Protein AF-A0A370IB09-F1 (afdb_monomer_lite)

Secondary structure (DSSP, 8-state):
-HHHHHHHHHHHHTTS-PPPPP----TTTT-EEEHHHHHHHTTTS----GGGS--PEEEE--TTGGGT---SSPEEEEEPP-EEE-B-TTS-BSSS---HHHHS-SSEEES--BPPP-TTS---B-TT--EEEPPPTTSPPHHHH-SSHHHHHHHHHHHHHHHHHTTSS-HHHHHHHHHHHHHHHTT-

Radius of gyration: 20.9 Å; chains: 1; bounding box: 42×51×50 Å

Structure (mmCIF, N/CA/C/O backbone):
data_AF-A0A370IB09-F1
#
_entry.id   AF-A0A370IB09-F1
#
loop_
_atom_site.group_PDB
_atom_site.id
_atom_site.type_symbol
_atom_site.label_atom_id
_atom_site.label_alt_id
_atom_site.label_comp_id
_atom_site.label_asym_id
_atom_site.label_entity_id
_atom_site.label_seq_id
_atom_site.pdbx_PDB_ins_code
_atom_site.Cartn_x
_atom_site.Cartn_y
_atom_site.Cartn_z
_atom_site.occupancy
_atom_site.B_iso_or_equiv
_atom_site.auth_seq_id
_atom_site.auth_comp_id
_atom_site.auth_asym_id
_atom_site.auth_atom_id
_atom_site.pdbx_PDB_model_num
ATOM 1 N N . MET A 1 1 ? 1.133 -8.103 12.006 1.00 84.00 1 MET A N 1
ATOM 2 C CA . MET A 1 1 ? 1.030 -8.670 10.631 1.00 84.00 1 MET A CA 1
ATOM 3 C C . MET A 1 1 ? 1.970 -9.852 10.376 1.00 84.00 1 MET A C 1
ATOM 5 O O . MET A 1 1 ? 1.464 -10.927 10.095 1.00 84.00 1 MET A O 1
ATOM 9 N N . LEU A 1 2 ? 3.307 -9.725 10.480 1.00 91.19 2 LEU A N 1
ATOM 10 C CA . LEU A 1 2 ? 4.226 -10.843 10.158 1.00 91.19 2 LEU A CA 1
ATOM 11 C C . LEU A 1 2 ? 3.929 -12.127 10.959 1.00 91.19 2 LEU A C 1
ATOM 13 O O . LEU A 1 2 ? 3.980 -13.220 10.406 1.00 91.19 2 LEU A O 1
ATOM 17 N N . ARG A 1 3 ? 3.546 -11.982 12.235 1.00 95.69 3 ARG A N 1
ATOM 18 C CA . ARG A 1 3 ? 3.100 -13.095 13.090 1.00 95.69 3 ARG A CA 1
ATOM 19 C C . ARG A 1 3 ? 1.897 -13.843 12.498 1.00 95.69 3 ARG A C 1
ATOM 21 O O . ARG A 1 3 ? 1.933 -15.065 12.423 1.00 95.69 3 ARG A O 1
ATOM 28 N N . ALA A 1 4 ? 0.874 -13.116 12.041 1.00 95.94 4 ALA A N 1
ATOM 29 C CA . ALA A 1 4 ? -0.314 -13.697 11.411 1.00 95.94 4 ALA A CA 1
ATOM 30 C C . ALA A 1 4 ? 0.041 -14.452 10.123 1.00 95.94 4 ALA A C 1
ATOM 32 O O . ALA A 1 4 ? -0.371 -15.593 9.946 1.00 95.94 4 ALA A O 1
ATOM 33 N N . LEU A 1 5 ? 0.880 -13.861 9.264 1.00 95.19 5 LEU A N 1
ATOM 34 C CA . LEU A 1 5 ? 1.311 -14.504 8.018 1.00 95.19 5 LEU A CA 1
ATOM 35 C C . LEU A 1 5 ? 2.165 -15.755 8.262 1.00 95.19 5 LEU A C 1
ATOM 37 O O . LEU A 1 5 ? 2.064 -16.715 7.504 1.00 95.19 5 LEU A O 1
ATOM 41 N N . LEU A 1 6 ? 2.978 -15.775 9.322 1.00 96.88 6 LEU A N 1
ATOM 42 C CA . LEU A 1 6 ? 3.735 -16.965 9.711 1.00 96.88 6 LEU A CA 1
ATOM 43 C C . LEU A 1 6 ? 2.813 -18.095 10.190 1.00 96.88 6 LEU A C 1
ATOM 45 O O . LEU A 1 6 ? 3.041 -19.252 9.843 1.00 96.88 6 LEU A O 1
ATOM 49 N N . ILE A 1 7 ? 1.769 -17.765 10.954 1.00 96.75 7 ILE A N 1
ATOM 50 C CA . ILE A 1 7 ? 0.744 -18.732 11.372 1.00 96.75 7 ILE A CA 1
ATOM 51 C C . ILE A 1 7 ? -0.012 -19.256 10.149 1.00 96.75 7 ILE A C 1
ATOM 53 O O . ILE A 1 7 ? -0.083 -20.465 9.966 1.00 96.75 7 ILE A O 1
ATOM 57 N N . ALA A 1 8 ? -0.459 -18.375 9.251 1.00 96.19 8 ALA A N 1
ATOM 58 C CA . ALA A 1 8 ? -1.125 -18.775 8.013 1.00 96.19 8 ALA A CA 1
ATOM 59 C C . ALA A 1 8 ? -0.243 -19.676 7.128 1.00 96.19 8 ALA A C 1
ATOM 61 O O . ALA A 1 8 ? -0.726 -20.653 6.559 1.00 96.19 8 ALA A O 1
ATOM 62 N N . LEU A 1 9 ? 1.060 -19.380 7.031 1.00 97.19 9 LEU A N 1
ATOM 63 C CA . LEU A 1 9 ? 2.023 -20.224 6.322 1.00 97.19 9 LEU A CA 1
ATOM 64 C C . LEU A 1 9 ? 2.137 -21.605 6.972 1.00 97.19 9 LEU A C 1
ATOM 66 O O . LEU A 1 9 ? 2.079 -22.614 6.273 1.00 97.19 9 LEU A O 1
ATOM 70 N N . ARG A 1 10 ? 2.309 -21.653 8.298 1.00 97.62 10 ARG A N 1
ATOM 71 C CA . ARG A 1 10 ? 2.372 -22.910 9.051 1.00 97.62 10 ARG A CA 1
ATOM 72 C C . ARG A 1 10 ? 1.117 -23.734 8.798 1.00 97.62 10 ARG A C 1
ATOM 74 O O . ARG A 1 10 ? 1.245 -24.887 8.404 1.00 97.62 10 ARG A O 1
ATOM 81 N N . ASP A 1 11 ? -0.053 -23.149 9.023 1.00 97.62 11 ASP A N 1
ATOM 82 C CA . ASP A 1 11 ? -1.345 -23.829 8.950 1.00 97.62 11 ASP A CA 1
ATOM 83 C C . ASP A 1 11 ? -1.609 -24.372 7.541 1.00 97.62 11 ASP A C 1
ATOM 85 O O . ASP A 1 11 ? -2.104 -25.489 7.400 1.00 97.62 11 ASP A O 1
ATOM 89 N N . TRP A 1 12 ? -1.157 -23.662 6.503 1.00 97.75 12 TRP A N 1
ATOM 90 C CA . TRP A 1 12 ? -1.147 -24.188 5.141 1.00 97.75 12 TRP A CA 1
ATOM 91 C C . TRP A 1 12 ? -0.215 -25.393 4.970 1.00 97.75 12 TRP A C 1
ATOM 93 O O . TRP A 1 12 ? -0.634 -26.422 4.443 1.00 97.75 12 TRP A O 1
ATOM 103 N N . VAL A 1 13 ? 1.034 -25.299 5.440 1.00 98.12 13 VAL A N 1
ATOM 104 C CA . VAL A 1 13 ? 2.035 -26.376 5.312 1.00 98.12 13 VAL A CA 1
ATOM 105 C C . VAL A 1 13 ? 1.599 -27.655 6.033 1.00 98.12 13 VAL A C 1
ATOM 107 O O . VAL A 1 13 ? 1.861 -28.749 5.537 1.00 98.12 13 VAL A O 1
ATOM 110 N N . ILE A 1 14 ? 0.924 -27.536 7.180 1.00 98.06 14 ILE A N 1
ATOM 111 C CA . ILE A 1 14 ? 0.427 -28.690 7.948 1.00 98.06 14 ILE A CA 1
ATOM 112 C C . ILE A 1 14 ? -0.988 -29.138 7.543 1.00 98.06 14 ILE A C 1
ATOM 114 O O . ILE A 1 14 ? -1.530 -30.051 8.160 1.00 98.06 14 ILE A O 1
ATOM 118 N N . GLY A 1 15 ? -1.583 -28.522 6.516 1.00 97.00 15 GLY A N 1
ATOM 119 C CA . GLY A 1 15 ? -2.861 -28.943 5.938 1.00 97.00 15 GLY A CA 1
ATOM 120 C C . GLY A 1 15 ? -4.108 -28.562 6.741 1.00 97.00 15 GLY A C 1
ATOM 121 O O . GLY A 1 15 ? -5.136 -29.215 6.585 1.00 97.00 15 GLY A O 1
ATOM 122 N N . VAL A 1 16 ? -4.038 -27.532 7.591 1.00 97.56 16 VAL A N 1
ATOM 123 C CA . VAL A 1 16 ? -5.195 -27.026 8.348 1.00 97.56 16 VAL A CA 1
ATOM 124 C C . VAL A 1 16 ? -6.121 -26.208 7.445 1.00 97.56 16 VAL A C 1
ATOM 126 O O . VAL A 1 16 ? -7.297 -26.537 7.323 1.00 97.56 16 VAL A O 1
ATOM 129 N N . GLU A 1 17 ? -5.607 -25.170 6.780 1.00 96.38 17 GLU A N 1
ATOM 130 C CA . GLU A 1 17 ? -6.384 -24.343 5.846 1.00 96.38 17 GLU A CA 1
ATOM 131 C C . GLU A 1 17 ? -5.479 -23.616 4.832 1.00 96.38 17 GLU A C 1
ATOM 133 O O . GLU A 1 17 ? -4.295 -23.403 5.106 1.00 96.38 17 GLU A O 1
ATOM 138 N N . PRO A 1 18 ? -5.986 -23.222 3.646 1.00 96.50 18 PRO A N 1
ATOM 139 C CA . PRO A 1 18 ? -5.200 -22.452 2.682 1.00 96.50 18 PRO A CA 1
ATOM 140 C C . PRO A 1 18 ? -4.815 -21.060 3.221 1.00 96.50 18 PRO A C 1
ATOM 142 O O . PRO A 1 18 ? -5.529 -20.489 4.057 1.00 96.50 18 PRO A O 1
ATOM 145 N N . PRO A 1 19 ? -3.717 -20.459 2.724 1.00 95.25 19 PRO A N 1
ATOM 146 C CA . PRO A 1 19 ? -3.318 -19.118 3.131 1.00 95.25 19 PRO A CA 1
ATOM 147 C C . PRO A 1 19 ? -4.346 -18.077 2.652 1.00 95.25 19 PRO A C 1
ATOM 149 O O . PRO A 1 19 ? -5.085 -18.335 1.694 1.00 95.25 19 PRO A O 1
ATOM 152 N N . PRO A 1 20 ? -4.399 -16.889 3.280 1.00 95.44 20 PRO A N 1
ATOM 153 C CA . PRO A 1 20 ? -5.201 -15.780 2.780 1.00 95.44 20 PRO A CA 1
ATOM 154 C C . PRO A 1 20 ? -4.881 -15.468 1.307 1.00 95.44 20 PRO A C 1
ATOM 156 O O . PRO A 1 20 ? -3.714 -15.554 0.907 1.00 95.44 20 PRO A O 1
ATOM 159 N N . PRO A 1 21 ? -5.880 -15.083 0.490 1.00 94.38 21 PRO A N 1
ATOM 160 C CA . PRO A 1 21 ? -5.651 -14.701 -0.899 1.00 94.38 21 PRO A CA 1
ATOM 161 C C . PRO A 1 21 ? -4.620 -13.575 -1.032 1.00 94.38 21 PRO A C 1
ATOM 163 O O . PRO A 1 21 ? -4.605 -12.621 -0.250 1.00 94.38 21 PRO A O 1
ATOM 166 N N . SER A 1 22 ? -3.771 -13.667 -2.058 1.00 93.56 22 SER A N 1
ATOM 167 C CA . SER A 1 22 ? -2.794 -12.620 -2.358 1.00 93.56 22 SER A CA 1
ATOM 168 C C . SER A 1 22 ? -3.491 -11.324 -2.772 1.00 93.56 22 SER A C 1
ATOM 170 O O . SER A 1 22 ? -4.423 -11.350 -3.571 1.00 93.56 22 SER A O 1
ATOM 172 N N . ARG A 1 23 ? -2.998 -10.192 -2.261 1.00 95.12 23 ARG A N 1
ATOM 173 C CA . ARG A 1 23 ? -3.480 -8.838 -2.588 1.00 95.12 23 ARG A CA 1
ATOM 174 C C . ARG A 1 23 ? -2.473 -8.047 -3.417 1.00 95.12 23 ARG A C 1
ATOM 176 O O . ARG A 1 23 ? -2.480 -6.826 -3.374 1.00 95.12 23 ARG A O 1
ATOM 183 N N . VAL A 1 24 ? -1.546 -8.717 -4.102 1.00 95.69 24 VAL A N 1
ATOM 184 C CA . VAL A 1 24 ? -0.593 -8.023 -4.982 1.00 95.69 24 VAL A CA 1
ATOM 185 C C . VAL A 1 24 ? -1.341 -7.300 -6.106 1.00 95.69 24 VAL A C 1
ATOM 187 O O . VAL A 1 24 ? -2.353 -7.830 -6.559 1.00 95.69 24 VAL A O 1
ATOM 190 N N . PRO A 1 25 ? -0.857 -6.138 -6.576 1.00 96.69 25 PRO A N 1
ATOM 191 C CA . PRO A 1 25 ? -1.451 -5.461 -7.723 1.00 96.69 25 PRO A CA 1
ATOM 192 C C . PRO A 1 25 ? -1.493 -6.371 -8.956 1.00 96.69 25 PRO A C 1
ATOM 194 O O . PRO A 1 25 ? -0.503 -7.052 -9.253 1.00 96.69 25 PRO A O 1
ATOM 197 N N . ARG A 1 26 ? -2.600 -6.354 -9.702 1.00 96.69 26 ARG A N 1
ATOM 198 C CA . ARG A 1 26 ? -2.773 -7.141 -10.928 1.00 96.69 26 ARG A CA 1
ATOM 199 C C . ARG A 1 26 ? -3.314 -6.320 -12.092 1.00 96.69 26 ARG A C 1
ATOM 201 O O . ARG A 1 26 ? -3.975 -5.303 -11.935 1.00 96.69 26 ARG A O 1
ATOM 208 N N . VAL A 1 27 ? -2.976 -6.758 -13.302 1.00 96.31 27 VAL A N 1
ATOM 209 C CA . VAL A 1 27 ? -3.426 -6.097 -14.537 1.00 96.31 27 VAL A CA 1
ATOM 210 C C . VAL A 1 27 ? -4.882 -6.445 -14.848 1.00 96.31 27 VAL A C 1
ATOM 212 O O . VAL A 1 27 ? -5.602 -5.609 -15.383 1.00 96.31 27 VAL A O 1
ATOM 215 N N . ASP A 1 28 ? -5.313 -7.665 -14.521 1.00 96.25 28 ASP A N 1
ATOM 216 C CA . ASP A 1 28 ? -6.654 -8.182 -14.821 1.00 96.25 28 ASP A CA 1
ATOM 217 C C . ASP A 1 28 ? -7.764 -7.487 -14.017 1.00 96.25 28 ASP A C 1
ATOM 219 O O . ASP A 1 28 ? -8.851 -7.277 -14.549 1.00 96.25 28 ASP A O 1
ATOM 223 N N . ASP A 1 29 ? -7.479 -7.079 -12.780 1.00 95.25 29 ASP A N 1
ATOM 224 C CA . ASP A 1 29 ? -8.384 -6.304 -11.921 1.00 95.25 29 ASP A CA 1
ATOM 225 C C . ASP A 1 29 ? -8.121 -4.784 -11.947 1.00 95.25 29 ASP A C 1
ATOM 227 O O . ASP A 1 29 ? -8.784 -4.021 -11.244 1.00 95.25 29 ASP A O 1
ATOM 231 N N . GLY A 1 30 ? -7.172 -4.328 -12.773 1.00 95.31 30 GLY A N 1
ATOM 232 C CA . GLY A 1 30 ? -6.841 -2.913 -12.952 1.00 95.31 30 GLY A CA 1
ATOM 233 C C . GLY A 1 30 ? -6.085 -2.266 -11.786 1.00 95.31 30 GLY A C 1
ATOM 234 O O . GLY A 1 30 ? -5.867 -1.054 -11.809 1.00 95.31 30 GLY A O 1
ATOM 235 N N . THR A 1 31 ? -5.657 -3.034 -10.782 1.00 96.88 31 THR A N 1
ATOM 236 C CA . THR A 1 31 ? -4.917 -2.493 -9.632 1.00 96.88 31 THR A CA 1
ATOM 237 C C . THR A 1 31 ? -3.421 -2.313 -9.893 1.00 96.88 31 THR A C 1
ATOM 239 O O . THR A 1 31 ? -2.772 -1.554 -9.177 1.00 96.88 31 THR A O 1
ATOM 242 N N . ALA A 1 32 ? -2.857 -2.960 -10.917 1.00 97.31 32 ALA A N 1
ATOM 243 C CA . ALA A 1 32 ? -1.492 -2.736 -11.389 1.00 97.31 32 ALA A CA 1
ATOM 244 C C . ALA A 1 32 ? -1.473 -1.736 -12.549 1.00 97.31 32 ALA A C 1
ATOM 246 O O . ALA A 1 32 ? -1.899 -2.042 -13.665 1.00 97.31 32 ALA A O 1
ATOM 247 N N . VAL A 1 33 ? -0.909 -0.556 -12.305 1.00 96.12 33 VAL A N 1
ATOM 248 C CA . VAL A 1 33 ? -0.844 0.545 -13.275 1.00 96.12 33 VAL A CA 1
ATOM 249 C C . VAL A 1 33 ? 0.603 0.981 -13.522 1.00 96.12 33 VAL A C 1
ATOM 251 O O . VAL A 1 33 ? 1.475 0.734 -12.684 1.00 96.12 33 VAL A O 1
ATOM 254 N N . PRO A 1 34 ? 0.907 1.638 -14.658 1.00 93.00 34 PRO A N 1
ATOM 255 C CA . PRO A 1 34 ? 2.240 2.180 -14.901 1.00 93.00 34 PRO A CA 1
ATOM 256 C C . PRO A 1 34 ? 2.675 3.149 -13.795 1.00 93.00 34 PRO A C 1
ATOM 258 O O . PRO A 1 34 ? 1.915 4.037 -13.411 1.00 93.00 34 PRO A O 1
ATOM 261 N N . ALA A 1 35 ? 3.926 3.046 -13.338 1.00 90.25 35 ALA A N 1
ATOM 262 C CA . ALA A 1 35 ? 4.468 3.930 -12.297 1.00 90.25 35 ALA A CA 1
ATOM 263 C C . ALA A 1 35 ? 4.347 5.429 -12.640 1.00 90.25 35 ALA A C 1
ATOM 265 O O . ALA A 1 35 ? 4.116 6.257 -11.762 1.00 90.25 35 ALA A O 1
ATOM 266 N N . THR A 1 36 ? 4.438 5.784 -13.924 1.00 89.38 36 THR A N 1
ATOM 267 C CA . THR A 1 36 ? 4.228 7.155 -14.414 1.00 89.38 36 THR A CA 1
ATOM 268 C C . THR A 1 36 ? 2.808 7.667 -14.173 1.00 89.38 36 THR A C 1
ATOM 270 O O . THR A 1 36 ? 2.640 8.850 -13.890 1.00 89.38 36 THR A O 1
ATOM 273 N N . ALA A 1 37 ? 1.795 6.799 -14.246 1.00 92.56 37 ALA A N 1
ATOM 274 C CA . ALA A 1 37 ? 0.408 7.169 -13.972 1.00 92.56 37 ALA A CA 1
ATOM 275 C C . ALA A 1 37 ? 0.207 7.501 -12.487 1.00 92.56 37 ALA A C 1
ATOM 277 O O . ALA A 1 37 ? -0.443 8.495 -12.166 1.00 92.56 37 ALA A O 1
ATOM 278 N N . VAL A 1 38 ? 0.823 6.722 -11.589 1.00 93.44 38 VAL A N 1
ATOM 279 C CA . VAL A 1 38 ? 0.810 7.007 -10.145 1.00 93.44 38 VAL A CA 1
ATOM 280 C C . VAL A 1 38 ? 1.535 8.311 -9.851 1.00 93.44 38 VAL A C 1
ATOM 282 O O . VAL A 1 38 ? 0.953 9.182 -9.218 1.00 93.44 38 VAL A O 1
ATOM 285 N N . LEU A 1 39 ? 2.754 8.504 -10.363 1.00 90.75 39 LEU A N 1
ATOM 286 C CA . LEU A 1 39 ? 3.513 9.745 -10.147 1.00 90.75 39 LEU A CA 1
ATOM 287 C C . LEU A 1 39 ? 2.764 10.987 -10.647 1.00 90.75 39 LEU A C 1
ATOM 289 O O . LEU A 1 39 ? 2.816 12.026 -9.996 1.00 90.75 39 LEU A O 1
ATOM 293 N N . GLY A 1 40 ? 1.989 10.870 -11.730 1.00 91.56 40 GLY A N 1
ATOM 294 C CA . GLY A 1 40 ? 1.121 11.947 -12.213 1.00 91.56 40 GLY A CA 1
ATOM 295 C C . GLY A 1 40 ? 0.071 12.424 -11.196 1.00 91.56 40 GLY A C 1
ATOM 296 O O . GLY A 1 40 ? -0.327 13.586 -11.240 1.00 91.56 40 GLY A O 1
ATOM 297 N N . ARG A 1 41 ? -0.342 11.578 -10.238 1.00 93.19 41 ARG A N 1
ATOM 298 C CA . ARG A 1 41 ? -1.261 11.951 -9.140 1.00 93.19 41 ARG A CA 1
ATOM 299 C C . ARG A 1 41 ? -0.580 12.821 -8.074 1.00 93.19 41 ARG A C 1
ATOM 301 O O . ARG A 1 41 ? -1.259 13.530 -7.335 1.00 93.19 41 ARG A O 1
ATOM 308 N N . PHE A 1 42 ? 0.751 12.816 -8.023 1.00 93.12 42 PHE A N 1
ATOM 309 C CA . PHE A 1 42 ? 1.551 13.516 -7.015 1.00 93.12 42 PHE A CA 1
ATOM 310 C C . PHE A 1 42 ? 2.141 14.842 -7.500 1.00 93.12 42 PHE A C 1
ATOM 312 O O . PHE A 1 42 ? 2.970 15.413 -6.805 1.00 93.12 42 PHE A O 1
ATOM 319 N N . GLY A 1 43 ? 1.681 15.405 -8.624 1.00 91.19 43 GLY A N 1
ATOM 320 C CA . GLY A 1 43 ? 2.195 16.686 -9.144 1.00 91.19 43 GLY A CA 1
ATOM 321 C C . GLY A 1 43 ? 2.029 17.904 -8.213 1.00 91.19 43 GLY A C 1
ATOM 322 O O . GLY A 1 43 ? 2.556 18.972 -8.503 1.00 91.19 43 GLY A O 1
ATOM 323 N N . HIS A 1 44 ? 1.307 17.756 -7.098 1.00 91.25 44 HIS A N 1
ATOM 324 C CA . HIS A 1 44 ? 1.131 18.769 -6.053 1.00 91.25 44 HIS A CA 1
ATOM 325 C C . HIS A 1 44 ? 2.253 18.766 -4.993 1.00 91.25 44 HIS A C 1
ATOM 327 O O . HIS A 1 44 ? 2.306 19.668 -4.160 1.00 91.25 44 HIS A O 1
ATOM 333 N N . VAL A 1 45 ? 3.145 17.772 -5.014 1.00 90.38 45 VAL A N 1
ATOM 334 C CA . VAL A 1 45 ? 4.279 17.616 -4.090 1.00 90.38 45 VAL A CA 1
ATOM 335 C C . VAL A 1 45 ? 5.557 17.286 -4.864 1.00 90.38 45 VAL A C 1
ATOM 337 O O . VAL A 1 45 ? 5.491 16.761 -5.976 1.00 90.38 45 VAL A O 1
ATOM 340 N N . PRO A 1 46 ? 6.750 17.558 -4.305 1.00 83.62 46 PRO A N 1
ATOM 341 C CA . PRO A 1 46 ? 7.989 17.068 -4.891 1.00 83.62 46 PRO A CA 1
ATOM 342 C C . PRO A 1 46 ? 7.975 15.538 -4.986 1.00 83.62 46 PRO A C 1
ATOM 344 O O . PRO A 1 46 ? 7.788 14.847 -3.987 1.00 83.62 46 PRO A O 1
ATOM 347 N N . HIS A 1 47 ? 8.210 15.009 -6.183 1.00 81.06 47 HIS A N 1
ATOM 348 C CA . HIS A 1 47 ? 8.324 13.577 -6.440 1.00 81.06 47 HIS A CA 1
ATOM 349 C C . HIS A 1 47 ? 9.530 13.295 -7.336 1.00 81.06 47 HIS A C 1
ATOM 351 O O . HIS A 1 47 ? 10.073 14.191 -7.985 1.00 81.06 47 HIS A O 1
ATOM 357 N N . SER A 1 48 ? 9.971 12.039 -7.380 1.00 74.62 48 SER A N 1
ATOM 358 C CA . SER A 1 48 ? 11.063 11.646 -8.271 1.00 74.62 48 SER A CA 1
ATOM 359 C C . SER A 1 48 ? 10.700 11.868 -9.732 1.00 74.62 48 SER A C 1
ATOM 361 O O . SER A 1 48 ? 9.554 11.653 -10.135 1.00 74.62 48 SER A O 1
ATOM 363 N N . ASN A 1 49 ? 11.697 12.233 -10.538 1.00 76.12 49 ASN A N 1
ATOM 364 C CA . ASN A 1 49 ? 11.558 12.224 -11.985 1.00 76.12 49 ASN A CA 1
ATOM 365 C C . ASN A 1 49 ? 11.346 10.766 -12.458 1.00 76.12 49 ASN A C 1
ATOM 367 O O . ASN A 1 49 ? 12.250 9.942 -12.277 1.00 76.12 49 ASN A O 1
ATOM 371 N N . PRO A 1 50 ? 10.196 10.432 -13.081 1.00 73.19 50 PRO A N 1
ATOM 372 C CA . PRO A 1 50 ? 9.929 9.081 -13.574 1.00 73.19 50 PRO A CA 1
ATOM 373 C C . PRO A 1 50 ? 10.975 8.579 -14.579 1.00 73.19 50 PRO A C 1
ATOM 375 O O . PRO A 1 50 ? 11.175 7.372 -14.724 1.00 73.19 50 PRO A O 1
ATOM 378 N N . GLU A 1 51 ? 11.650 9.487 -15.288 1.00 74.62 51 GLU A N 1
ATOM 379 C CA . GLU A 1 51 ? 12.681 9.136 -16.262 1.00 74.62 51 GLU A CA 1
ATOM 380 C C . GLU A 1 51 ? 13.938 8.552 -15.622 1.00 74.62 51 GLU A C 1
ATOM 382 O O . GLU A 1 51 ? 14.578 7.693 -16.226 1.00 74.62 51 GLU A O 1
ATOM 387 N N . LEU A 1 52 ? 14.234 8.954 -14.385 1.00 72.75 52 LEU A N 1
ATOM 388 C CA . LEU A 1 52 ? 15.407 8.516 -13.630 1.00 72.75 52 LEU A CA 1
ATOM 389 C C . LEU A 1 52 ? 15.174 7.211 -12.862 1.00 72.75 52 LEU A C 1
ATOM 391 O O . LEU A 1 52 ? 16.111 6.660 -12.285 1.00 72.75 52 LEU A O 1
ATOM 395 N N . LEU A 1 53 ? 13.941 6.698 -12.846 1.00 74.31 53 LEU A N 1
ATOM 396 C CA . LEU A 1 53 ? 13.644 5.438 -12.178 1.00 74.31 53 LEU A CA 1
ATOM 397 C C . LEU A 1 53 ? 14.284 4.262 -12.934 1.00 74.31 53 LEU A C 1
ATOM 399 O O . LEU A 1 53 ? 14.096 4.149 -14.154 1.00 74.31 53 LEU A O 1
ATOM 403 N N . PRO A 1 54 ? 14.997 3.355 -12.233 1.00 73.94 54 PRO A N 1
ATOM 404 C CA . PRO A 1 54 ? 15.595 2.184 -12.855 1.00 73.94 54 PRO A CA 1
ATOM 405 C C . PRO A 1 54 ? 14.537 1.350 -13.571 1.00 73.94 54 PRO A C 1
ATOM 407 O O . PRO A 1 54 ? 13.550 0.915 -12.977 1.00 73.94 54 PRO A O 1
ATOM 410 N N . ARG A 1 55 ? 14.763 1.095 -14.859 1.00 82.88 55 ARG A N 1
ATOM 411 C CA . ARG A 1 55 ? 13.943 0.188 -15.657 1.00 82.88 55 ARG A CA 1
ATOM 412 C C . ARG A 1 55 ? 14.806 -0.992 -16.068 1.00 82.88 55 ARG A C 1
ATOM 414 O O . ARG A 1 55 ? 15.772 -0.795 -16.806 1.00 82.88 55 ARG A O 1
ATOM 421 N N . PRO A 1 56 ? 14.502 -2.213 -15.601 1.00 85.38 56 PRO A N 1
ATOM 422 C CA . PRO A 1 56 ? 15.170 -3.394 -16.113 1.00 85.38 56 PRO A CA 1
ATOM 423 C C . PRO A 1 56 ? 14.996 -3.441 -17.632 1.00 85.38 56 PRO A C 1
ATOM 425 O O . PRO A 1 56 ? 13.916 -3.157 -18.151 1.00 85.38 56 PRO A O 1
ATOM 428 N N . HIS A 1 57 ? 16.053 -3.795 -18.352 1.00 89.88 57 HIS A N 1
ATOM 429 C CA . HIS A 1 57 ? 15.993 -4.005 -19.794 1.00 89.88 57 HIS A CA 1
ATOM 430 C C . HIS A 1 57 ? 15.983 -5.493 -20.095 1.00 89.88 57 HIS A C 1
ATOM 432 O O . HIS A 1 57 ? 16.640 -6.279 -19.411 1.00 89.88 57 HIS A O 1
ATOM 438 N N . ARG A 1 58 ? 15.273 -5.881 -21.155 1.00 92.06 58 ARG A N 1
ATOM 439 C CA . ARG A 1 58 ? 15.455 -7.208 -21.742 1.00 92.06 58 ARG A CA 1
ATOM 440 C C . ARG A 1 58 ? 16.914 -7.362 -22.163 1.00 92.06 58 ARG A C 1
ATOM 442 O O . ARG A 1 58 ? 17.509 -6.418 -22.683 1.00 92.06 58 ARG A O 1
ATOM 449 N N . LEU A 1 59 ? 17.482 -8.538 -21.938 1.00 92.88 59 LEU A N 1
ATOM 450 C CA . LEU A 1 59 ? 18.852 -8.855 -22.323 1.00 92.88 59 LEU A CA 1
ATOM 451 C C . LEU A 1 59 ? 18.812 -9.880 -23.458 1.00 92.88 59 LEU A C 1
ATOM 453 O O . LEU A 1 59 ? 18.191 -10.928 -23.314 1.00 92.88 59 LEU A O 1
ATOM 457 N N . ASP A 1 60 ? 19.457 -9.564 -24.578 1.00 92.94 60 ASP A N 1
ATOM 458 C CA . ASP A 1 60 ? 19.752 -10.513 -25.650 1.00 92.94 60 ASP A CA 1
ATOM 459 C C . ASP A 1 60 ? 21.136 -11.113 -25.382 1.00 92.94 60 ASP A C 1
ATOM 461 O O . ASP A 1 60 ? 22.179 -10.488 -25.619 1.00 92.94 60 ASP A O 1
ATOM 465 N N . LEU A 1 61 ? 21.106 -12.330 -24.838 1.00 95.44 61 LEU A N 1
ATOM 466 C CA . LEU A 1 61 ? 22.273 -13.154 -24.543 1.00 95.44 61 LEU A CA 1
ATOM 467 C C . LEU A 1 61 ? 22.704 -14.008 -25.748 1.00 95.44 61 LEU A C 1
ATOM 469 O O . LEU A 1 61 ? 23.632 -14.794 -25.619 1.00 95.44 61 LEU A O 1
ATOM 473 N N . GLY A 1 62 ? 22.105 -13.839 -26.930 1.00 94.69 62 GLY A N 1
ATOM 474 C CA . GLY A 1 62 ? 22.408 -14.636 -28.118 1.00 94.69 62 GLY A CA 1
ATOM 475 C C . GLY A 1 62 ? 21.615 -15.949 -28.217 1.00 94.69 62 GLY A C 1
ATOM 476 O O . GLY A 1 62 ? 20.853 -16.288 -27.315 1.00 94.69 62 GLY A O 1
ATOM 477 N N . PRO A 1 63 ? 21.767 -16.675 -29.340 1.00 95.44 63 PRO A N 1
ATOM 478 C CA . PRO A 1 63 ? 20.952 -17.852 -29.656 1.00 95.44 63 PRO A CA 1
ATOM 479 C C . PRO A 1 63 ? 21.237 -19.070 -28.765 1.00 95.44 63 PRO A C 1
ATOM 481 O O . PRO A 1 63 ? 20.344 -19.883 -28.565 1.00 95.44 63 PRO A O 1
ATOM 484 N N . ASP A 1 64 ? 22.442 -19.176 -28.200 1.00 96.50 64 ASP A N 1
ATOM 485 C CA . ASP A 1 64 ? 22.865 -20.317 -27.374 1.00 96.50 64 ASP A CA 1
ATOM 486 C C . ASP A 1 64 ? 22.653 -20.073 -25.866 1.00 96.50 64 ASP A C 1
ATOM 488 O O . ASP A 1 64 ? 23.171 -20.807 -25.020 1.00 96.50 64 ASP A O 1
ATOM 492 N N . ALA A 1 65 ? 21.884 -19.038 -25.509 1.00 95.12 65 ALA A N 1
ATOM 493 C CA . ALA A 1 65 ? 21.647 -18.648 -24.121 1.00 95.12 65 ALA A CA 1
ATOM 494 C C . ALA A 1 65 ? 20.982 -19.761 -23.297 1.00 95.12 65 ALA A C 1
ATOM 496 O O . ALA A 1 65 ? 21.343 -19.956 -22.137 1.00 95.12 65 ALA A O 1
ATOM 497 N N . ASP A 1 66 ? 20.079 -20.534 -23.908 1.00 95.06 66 ASP A N 1
ATOM 498 C CA . ASP A 1 66 ? 19.406 -21.670 -23.262 1.00 95.06 66 ASP A CA 1
ATOM 499 C C . ASP A 1 66 ? 20.372 -22.82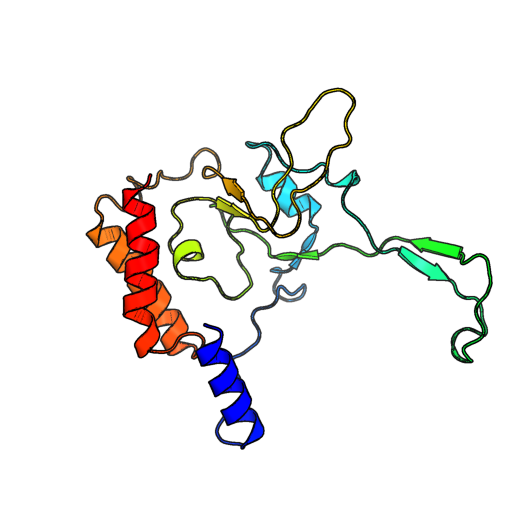5 -22.943 1.00 95.06 66 ASP A C 1
ATOM 501 O O . ASP A 1 66 ? 20.102 -23.644 -22.067 1.00 95.06 66 ASP A O 1
ATOM 505 N N . LEU A 1 67 ? 21.533 -22.865 -23.605 1.00 96.12 67 LEU A N 1
ATOM 506 C CA . LEU A 1 67 ? 22.633 -23.788 -23.308 1.00 96.12 67 LEU A CA 1
ATOM 507 C C . LEU A 1 67 ? 23.597 -23.228 -22.246 1.00 96.12 67 LEU A C 1
ATOM 509 O O . LEU A 1 67 ? 24.622 -23.841 -21.954 1.00 96.12 67 LEU A O 1
ATOM 513 N N . GLY A 1 68 ? 23.306 -22.049 -21.687 1.00 94.31 68 GLY A N 1
ATOM 514 C CA . GLY A 1 68 ? 24.185 -21.334 -20.763 1.00 94.31 68 GLY A CA 1
ATOM 515 C C . GLY A 1 68 ? 25.342 -20.593 -21.443 1.00 94.31 68 GLY A C 1
ATOM 516 O O . GLY A 1 68 ? 26.248 -20.122 -20.753 1.00 94.31 68 GLY A O 1
ATOM 517 N N . ILE A 1 69 ? 25.335 -20.465 -22.776 1.00 95.19 69 ILE A N 1
ATOM 518 C CA . ILE A 1 69 ? 26.399 -19.807 -23.545 1.00 95.19 69 ILE A CA 1
ATOM 519 C C . ILE A 1 69 ? 25.933 -18.405 -23.951 1.00 95.19 69 ILE A C 1
ATOM 521 O O . ILE A 1 69 ? 25.183 -18.217 -24.906 1.00 95.19 69 ILE A O 1
ATOM 525 N N . GLY A 1 70 ? 26.383 -17.398 -23.202 1.00 93.88 70 GLY A N 1
ATOM 526 C CA . GLY A 1 70 ? 26.027 -15.999 -23.441 1.00 93.88 70 GLY A CA 1
ATOM 527 C C . GLY A 1 70 ? 26.929 -15.289 -24.458 1.00 93.88 70 GLY A C 1
ATOM 528 O O . GLY A 1 70 ? 28.151 -15.439 -24.448 1.00 93.88 70 GLY A O 1
ATOM 529 N N . ARG A 1 71 ? 26.332 -14.432 -25.289 1.00 93.19 71 ARG A N 1
ATOM 530 C CA . ARG A 1 71 ? 27.011 -13.419 -26.107 1.00 93.19 71 ARG A CA 1
ATOM 531 C C . ARG A 1 71 ? 27.509 -12.273 -25.226 1.00 93.19 71 ARG A C 1
ATOM 533 O O . ARG A 1 71 ? 26.734 -11.683 -24.474 1.00 93.19 71 ARG A O 1
ATOM 540 N N . T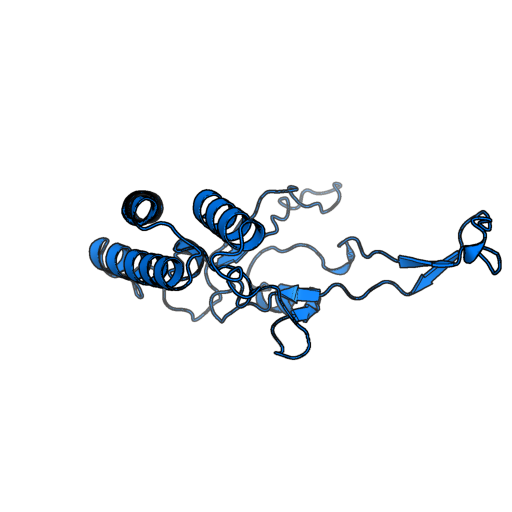RP A 1 72 ? 28.763 -11.871 -25.436 1.00 93.12 72 TRP A N 1
ATOM 541 C CA . TRP A 1 72 ? 29.372 -10.710 -24.785 1.00 93.12 72 TRP A CA 1
ATOM 542 C C . TRP A 1 72 ? 29.989 -9.749 -25.821 1.00 93.12 72 TRP A C 1
ATOM 544 O O . TRP A 1 72 ? 30.650 -10.219 -26.747 1.00 93.12 72 TRP A O 1
ATOM 554 N N . PRO A 1 73 ? 29.793 -8.420 -25.695 1.00 92.19 73 PRO A N 1
ATOM 555 C CA . PRO A 1 73 ? 28.947 -7.752 -24.703 1.00 92.19 73 PRO A CA 1
ATOM 556 C C . PRO A 1 73 ? 27.451 -8.044 -24.921 1.00 92.19 73 PRO A C 1
ATOM 558 O O . PRO A 1 73 ? 27.001 -8.249 -26.050 1.00 92.19 73 PRO A O 1
ATOM 561 N N . VAL A 1 74 ? 26.684 -8.050 -23.826 1.00 92.88 74 VAL A N 1
ATOM 562 C CA . VAL A 1 74 ? 25.229 -8.270 -23.864 1.00 92.88 74 VAL A CA 1
ATOM 563 C C . VAL A 1 74 ? 24.559 -7.163 -24.661 1.00 92.88 74 VAL A C 1
ATOM 565 O O . VAL A 1 74 ? 24.846 -5.977 -24.471 1.00 92.88 74 VAL A O 1
ATOM 568 N N . ARG A 1 75 ? 23.614 -7.537 -25.523 1.00 93.81 75 ARG A N 1
ATOM 569 C CA . ARG A 1 75 ? 22.768 -6.565 -26.214 1.00 93.81 75 ARG A CA 1
ATOM 570 C C . ARG A 1 75 ? 21.560 -6.241 -25.341 1.00 93.81 75 ARG A C 1
ATOM 572 O O . ARG A 1 75 ? 20.858 -7.134 -24.878 1.00 93.81 75 ARG A O 1
ATOM 579 N N . ARG A 1 76 ? 21.312 -4.953 -25.102 1.00 92.88 76 ARG A N 1
ATOM 580 C CA . ARG A 1 76 ? 20.122 -4.491 -24.375 1.00 92.88 76 ARG A CA 1
ATOM 581 C C . ARG A 1 76 ? 18.957 -4.334 -25.344 1.00 92.88 76 ARG A C 1
ATOM 583 O O . ARG A 1 76 ? 19.090 -3.674 -26.369 1.00 92.88 76 ARG A O 1
ATOM 590 N N . GLY A 1 77 ? 17.829 -4.938 -25.002 1.00 91.81 77 GLY A N 1
ATOM 591 C CA . GLY A 1 77 ? 16.555 -4.768 -25.684 1.00 91.81 77 GLY A CA 1
ATOM 592 C C . GLY A 1 77 ? 15.686 -3.686 -25.040 1.00 91.81 77 GLY A C 1
ATOM 593 O O . GLY A 1 77 ? 16.145 -2.852 -24.250 1.00 91.81 77 GLY A O 1
ATOM 594 N N . ALA A 1 78 ? 14.396 -3.729 -25.375 1.00 91.62 78 ALA A N 1
ATOM 595 C CA . ALA A 1 78 ? 13.395 -2.822 -24.825 1.00 91.62 78 ALA A CA 1
ATOM 596 C C . ALA A 1 78 ? 13.314 -2.916 -23.284 1.00 91.62 78 ALA A C 1
ATOM 598 O O . ALA A 1 78 ? 13.506 -4.005 -22.723 1.00 91.62 78 ALA A O 1
ATOM 599 N N . PRO A 1 79 ? 13.029 -1.797 -22.592 1.00 89.94 79 PRO A N 1
ATOM 600 C CA . PRO A 1 79 ? 12.785 -1.805 -21.155 1.00 89.94 79 PRO A CA 1
ATOM 601 C C . PRO A 1 79 ? 11.526 -2.611 -20.817 1.00 89.94 79 PRO A C 1
ATOM 603 O O . PRO A 1 79 ? 10.569 -2.658 -21.592 1.00 89.94 79 PRO A O 1
ATOM 606 N N . TYR A 1 80 ? 11.515 -3.225 -19.638 1.00 88.75 80 TYR A N 1
ATOM 607 C CA . TYR A 1 80 ? 10.288 -3.744 -19.049 1.00 88.75 80 TYR A CA 1
ATOM 608 C C . TYR A 1 80 ? 9.387 -2.587 -18.612 1.00 88.75 80 TYR A C 1
ATOM 610 O O . TYR A 1 80 ? 9.857 -1.520 -18.205 1.00 88.75 80 TYR A O 1
ATOM 618 N N . ILE A 1 81 ? 8.076 -2.813 -18.683 1.00 87.88 81 ILE A N 1
ATOM 619 C CA . ILE A 1 81 ? 7.107 -1.912 -18.067 1.00 87.88 81 ILE A CA 1
ATOM 620 C C . ILE A 1 81 ? 7.219 -2.023 -16.543 1.00 87.88 81 ILE A C 1
ATOM 622 O O . ILE A 1 81 ? 7.295 -3.124 -16.001 1.00 87.88 81 ILE A O 1
ATOM 626 N N . SER A 1 82 ? 7.243 -0.879 -15.861 1.00 88.81 82 SER A N 1
ATOM 627 C CA . SER A 1 82 ? 7.196 -0.822 -14.401 1.00 88.81 82 SER A CA 1
ATOM 628 C C . SER A 1 82 ? 5.748 -0.626 -13.970 1.00 88.81 82 SER A C 1
ATOM 630 O O . SER A 1 82 ? 5.184 0.456 -14.166 1.00 88.81 82 SER A O 1
ATOM 632 N N . LEU A 1 83 ? 5.144 -1.696 -13.453 1.00 92.75 83 LEU A N 1
ATOM 633 C CA . LEU A 1 83 ? 3.793 -1.687 -12.906 1.00 92.75 83 LEU A CA 1
ATOM 634 C C . LEU A 1 83 ? 3.855 -1.668 -11.381 1.00 92.75 83 LEU A C 1
ATOM 636 O O . LEU A 1 83 ? 4.624 -2.414 -10.776 1.00 92.75 83 LEU A O 1
ATOM 640 N N . VAL A 1 84 ? 3.034 -0.818 -10.779 1.00 93.44 84 VAL A N 1
ATOM 641 C CA . VAL A 1 84 ? 2.922 -0.618 -9.330 1.00 93.44 84 VAL A CA 1
ATOM 642 C C . VAL A 1 84 ? 1.449 -0.598 -8.926 1.00 93.44 84 VAL A C 1
ATOM 644 O O . VAL A 1 84 ? 0.571 -0.557 -9.789 1.00 93.44 84 VAL A O 1
ATOM 647 N N . SER A 1 85 ? 1.175 -0.624 -7.621 1.00 96.44 85 SER A N 1
ATOM 648 C CA . SER A 1 85 ? -0.186 -0.459 -7.102 1.00 96.44 85 SER A CA 1
ATOM 649 C C . SER A 1 85 ? -0.764 0.885 -7.544 1.00 96.44 85 SER A C 1
ATOM 6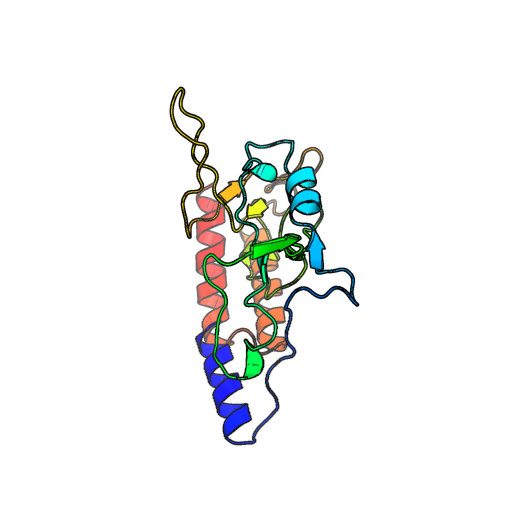51 O O . SER A 1 85 ? -0.102 1.917 -7.417 1.00 96.44 85 SER A O 1
ATOM 653 N N . ALA A 1 86 ? -1.994 0.879 -8.052 1.00 97.00 86 ALA A N 1
ATOM 654 C CA . ALA A 1 86 ? -2.795 2.085 -8.176 1.00 97.00 86 ALA A CA 1
ATOM 655 C C . ALA A 1 86 ? -2.987 2.719 -6.793 1.00 97.00 86 ALA A C 1
ATOM 657 O O . ALA A 1 86 ? -2.914 2.037 -5.771 1.00 97.00 86 ALA A O 1
ATOM 658 N N . VAL A 1 87 ? -3.252 4.021 -6.764 1.00 97.19 87 VAL A N 1
ATOM 659 C CA . VAL A 1 87 ? -3.534 4.752 -5.524 1.00 97.19 87 VAL A CA 1
ATOM 660 C C . VAL A 1 87 ? -4.974 5.239 -5.509 1.00 97.19 87 VAL A C 1
ATOM 662 O O . VAL A 1 87 ? -5.536 5.547 -6.563 1.00 97.19 87 VAL A O 1
ATOM 665 N N . ASP A 1 88 ? -5.563 5.311 -4.321 1.00 96.00 88 ASP A N 1
ATOM 666 C CA . ASP A 1 88 ? -6.877 5.909 -4.115 1.00 96.00 88 ASP A CA 1
ATOM 667 C C . ASP A 1 88 ? -6.839 7.446 -4.257 1.00 96.00 88 ASP A C 1
ATOM 669 O O . ASP A 1 88 ? -5.860 8.048 -4.719 1.00 96.00 88 ASP A O 1
ATOM 673 N N . ASP A 1 89 ? -7.951 8.105 -3.940 1.00 95.62 89 ASP A N 1
ATOM 674 C CA . ASP A 1 89 ? -8.065 9.564 -4.032 1.00 95.62 89 ASP A CA 1
ATOM 675 C C . ASP A 1 89 ? -7.242 10.314 -2.988 1.00 95.62 89 ASP A C 1
ATOM 677 O O . ASP A 1 89 ? -6.951 11.493 -3.183 1.00 95.62 89 ASP A O 1
ATOM 681 N N . ASP A 1 90 ? -6.821 9.629 -1.930 1.00 96.00 90 ASP A N 1
ATOM 682 C CA . ASP A 1 90 ? -5.944 10.180 -0.908 1.00 96.00 90 ASP A CA 1
ATOM 683 C C . ASP A 1 90 ? -4.467 9.935 -1.218 1.00 96.00 90 ASP A C 1
ATOM 685 O O . ASP A 1 90 ? -3.606 10.442 -0.507 1.00 96.00 90 ASP A O 1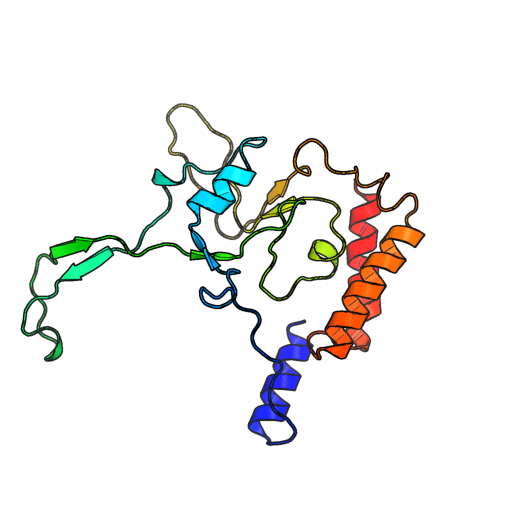
ATOM 689 N N . GLY A 1 91 ? -4.158 9.201 -2.291 1.00 95.75 91 GLY A N 1
ATOM 690 C CA . GLY A 1 91 ? -2.789 8.886 -2.688 1.00 95.75 91 GLY A CA 1
ATOM 691 C C . GLY A 1 91 ? -2.201 7.669 -1.972 1.00 95.75 91 GLY A C 1
ATOM 692 O O . GLY A 1 91 ? -0.991 7.481 -2.026 1.00 95.75 91 GLY A O 1
ATOM 693 N N . ASN A 1 92 ? -3.021 6.835 -1.332 1.00 97.00 92 ASN A N 1
ATOM 694 C CA . ASN A 1 92 ? -2.577 5.608 -0.666 1.00 97.00 92 ASN A CA 1
ATOM 695 C C . ASN A 1 92 ? -2.801 4.381 -1.560 1.00 97.00 92 ASN A C 1
ATOM 697 O O . ASN A 1 92 ? -3.730 4.369 -2.369 1.00 97.00 92 ASN A O 1
ATOM 701 N N . GLU A 1 93 ? -1.973 3.337 -1.443 1.00 95.56 93 GLU A N 1
ATOM 702 C CA . GLU A 1 93 ? -2.087 2.160 -2.311 1.00 95.56 93 GLU A CA 1
ATOM 703 C C . GLU A 1 93 ? -3.462 1.465 -2.209 1.00 95.56 93 GLU A C 1
ATOM 705 O O . GLU A 1 93 ? -3.967 1.156 -1.125 1.00 95.56 93 GLU A O 1
ATOM 710 N N . ALA A 1 94 ? -4.057 1.177 -3.370 1.00 95.44 94 ALA A N 1
ATOM 711 C CA . ALA A 1 94 ? -5.360 0.529 -3.502 1.00 95.44 94 ALA A CA 1
ATOM 712 C C . ALA A 1 94 ? -5.264 -1.003 -3.417 1.00 95.44 94 ALA A C 1
ATOM 714 O O . ALA A 1 94 ? -6.149 -1.647 -2.852 1.00 95.44 94 ALA A O 1
ATOM 715 N N . ALA A 1 95 ? -4.183 -1.581 -3.946 1.00 96.06 95 ALA A N 1
ATOM 716 C CA . ALA A 1 95 ? -3.823 -2.984 -3.763 1.00 96.06 95 ALA A CA 1
ATOM 717 C C . ALA A 1 95 ? -2.670 -3.143 -2.764 1.00 96.06 95 ALA A C 1
ATOM 719 O O . ALA A 1 95 ? -1.897 -2.222 -2.503 1.00 96.06 95 ALA A O 1
ATOM 720 N N . GLY A 1 96 ? -2.544 -4.352 -2.230 1.00 94.75 96 GLY A N 1
ATOM 721 C CA . GLY A 1 96 ? -1.657 -4.711 -1.134 1.00 94.75 96 GLY A CA 1
ATOM 722 C C . GLY A 1 96 ? -2.425 -4.984 0.157 1.00 94.75 96 GLY A C 1
ATOM 723 O O . GLY A 1 96 ? -3.654 -4.923 0.223 1.00 94.75 96 GLY A O 1
ATOM 724 N N . ILE A 1 97 ? -1.686 -5.312 1.215 1.00 95.06 97 ILE A N 1
ATOM 725 C CA . ILE A 1 97 ? -2.257 -5.371 2.560 1.00 95.06 97 ILE A CA 1
ATOM 726 C C . ILE A 1 97 ? -2.217 -3.954 3.127 1.00 95.06 97 ILE A C 1
ATOM 728 O O . ILE A 1 97 ? -1.164 -3.480 3.550 1.00 95.06 97 ILE A O 1
ATOM 732 N N . ARG A 1 98 ? -3.366 -3.274 3.117 1.00 94.44 98 ARG A N 1
ATOM 733 C CA . ARG A 1 98 ? -3.506 -1.929 3.680 1.00 94.44 98 ARG A CA 1
ATOM 734 C C . ARG A 1 98 ? -3.452 -2.016 5.202 1.00 94.44 98 ARG A C 1
ATOM 736 O O . ARG A 1 98 ? -4.414 -2.447 5.831 1.00 94.44 98 ARG A O 1
ATOM 743 N N . LEU A 1 99 ? -2.312 -1.640 5.781 1.00 92.25 99 LEU A N 1
ATOM 744 C CA . LEU A 1 99 ? -2.166 -1.513 7.232 1.00 92.25 99 LEU A CA 1
ATOM 745 C C . LEU A 1 99 ? -3.174 -0.486 7.774 1.00 92.25 99 LEU A C 1
ATOM 747 O O . LEU A 1 99 ? -3.597 0.386 7.013 1.00 92.25 99 LEU A O 1
ATOM 751 N N . PRO A 1 100 ? -3.536 -0.520 9.069 1.00 94.62 100 PRO A N 1
ATOM 752 C CA . PRO A 1 100 ? -4.551 0.391 9.595 1.00 94.62 100 PRO A CA 1
ATOM 753 C C . PRO A 1 100 ? -4.257 1.877 9.352 1.00 94.62 100 PRO A C 1
ATOM 755 O O . PRO A 1 100 ? -5.174 2.598 8.985 1.00 94.62 100 PRO A O 1
ATOM 758 N N . ALA A 1 101 ? -2.991 2.307 9.400 1.00 90.00 101 ALA A N 1
ATOM 759 C CA . ALA A 1 101 ? -2.586 3.676 9.049 1.00 90.00 101 ALA A CA 1
ATOM 760 C C . ALA A 1 101 ? -2.768 4.037 7.555 1.00 90.00 101 ALA A C 1
ATOM 762 O O . ALA A 1 101 ? -2.836 5.205 7.210 1.00 90.00 101 ALA A O 1
ATOM 763 N N . VAL A 1 102 ? -2.856 3.056 6.652 1.00 94.50 102 VAL A N 1
ATOM 764 C CA . VAL A 1 102 ? -3.107 3.256 5.206 1.00 94.50 102 VAL A CA 1
ATOM 765 C C . VAL A 1 102 ? -4.604 3.134 4.883 1.00 94.50 102 VAL A C 1
ATOM 767 O O . VAL A 1 102 ? -5.106 3.724 3.925 1.00 94.50 102 VAL A O 1
ATOM 770 N N . ALA A 1 103 ? -5.337 2.332 5.660 1.00 95.81 103 ALA A N 1
ATOM 771 C CA . ALA A 1 103 ? -6.784 2.159 5.533 1.00 95.81 103 ALA A CA 1
ATOM 772 C C . ALA A 1 103 ? -7.579 3.293 6.208 1.00 95.81 103 ALA A C 1
ATOM 774 O O . ALA A 1 103 ? -8.635 3.674 5.709 1.00 95.81 103 ALA A O 1
ATOM 775 N N . ALA A 1 104 ? -7.057 3.846 7.305 1.00 96.81 104 ALA A N 1
ATOM 776 C CA . ALA A 1 104 ? -7.522 5.058 7.969 1.00 96.81 104 ALA A CA 1
ATOM 777 C C . ALA A 1 104 ? -6.380 6.095 7.944 1.00 96.81 104 ALA A C 1
ATOM 779 O O . ALA A 1 104 ? -5.657 6.237 8.926 1.00 96.81 104 ALA A O 1
ATOM 780 N N . PRO A 1 105 ? -6.150 6.774 6.806 1.00 96.56 105 PRO A N 1
ATOM 781 C CA . PRO A 1 105 ? -4.954 7.585 6.625 1.00 96.56 105 PRO A CA 1
ATOM 782 C C . PRO A 1 105 ? -5.029 8.946 7.310 1.00 96.56 105 PRO A C 1
ATOM 784 O O . PRO A 1 105 ? -6.059 9.620 7.250 1.00 96.56 105 PRO A O 1
ATOM 787 N N . LEU A 1 106 ? -3.893 9.371 7.872 1.00 96.81 106 LEU A N 1
ATOM 788 C CA . LEU A 1 106 ? -3.618 10.754 8.289 1.00 96.81 106 LEU A CA 1
ATOM 789 C C . LEU A 1 106 ? -2.874 11.557 7.206 1.00 96.81 106 LEU A C 1
ATOM 791 O O . LEU A 1 106 ? -2.793 12.779 7.261 1.00 96.81 106 LEU A O 1
ATOM 795 N N . ALA A 1 107 ? -2.325 10.864 6.211 1.00 95.81 107 ALA A N 1
ATOM 796 C CA . ALA A 1 107 ? -1.526 11.428 5.136 1.00 95.81 107 ALA A CA 1
ATOM 797 C C . ALA A 1 107 ? -1.577 10.522 3.896 1.00 95.81 107 ALA A C 1
ATOM 799 O O . ALA A 1 107 ? -2.087 9.398 3.943 1.00 95.81 107 ALA A O 1
ATOM 800 N N . ALA A 1 108 ? -1.015 10.996 2.788 1.00 95.75 108 ALA A N 1
ATOM 801 C CA . ALA A 1 108 ? -0.642 10.135 1.677 1.00 95.75 108 ALA A CA 1
ATOM 802 C C . ALA A 1 108 ? 0.704 9.474 2.011 1.00 95.75 108 ALA A C 1
ATOM 804 O O . ALA A 1 108 ? 1.737 10.150 2.071 1.00 95.75 108 ALA A O 1
ATOM 805 N N . TYR A 1 109 ? 0.700 8.167 2.261 1.00 94.56 109 TYR A N 1
ATOM 806 C CA . TYR A 1 109 ? 1.916 7.401 2.515 1.00 94.56 109 TYR A CA 1
ATOM 807 C C . TYR A 1 109 ? 2.411 6.794 1.207 1.00 94.56 109 TYR A C 1
ATOM 809 O O . TYR A 1 109 ? 1.663 6.117 0.510 1.00 94.56 109 TYR A O 1
ATOM 817 N N . THR A 1 110 ? 3.677 7.028 0.864 1.00 91.38 110 THR A N 1
ATOM 818 C CA . THR A 1 110 ? 4.262 6.499 -0.373 1.00 91.38 110 THR A CA 1
ATOM 819 C C . THR A 1 110 ? 5.505 5.669 -0.089 1.00 91.38 110 THR A C 1
ATOM 821 O O . THR A 1 110 ? 6.312 5.997 0.779 1.00 91.38 110 THR A O 1
ATOM 824 N N . GLY A 1 111 ? 5.710 4.603 -0.866 1.00 87.94 111 GLY A N 1
ATOM 825 C CA . GLY A 1 111 ? 6.908 3.755 -0.787 1.00 87.94 111 GLY A CA 1
ATOM 826 C C . GLY A 1 111 ? 8.200 4.376 -1.345 1.00 87.94 111 GLY A C 1
ATOM 827 O O . GLY A 1 111 ? 9.188 3.666 -1.524 1.00 87.94 111 GLY A O 1
ATOM 828 N N . TRP A 1 112 ? 8.203 5.670 -1.667 1.00 86.75 112 TRP A N 1
ATOM 829 C CA . TRP A 1 112 ? 9.333 6.387 -2.254 1.00 86.75 112 TRP A CA 1
ATOM 830 C C . TRP A 1 112 ? 9.542 7.720 -1.538 1.00 86.75 112 TRP A C 1
ATOM 832 O O . TRP A 1 112 ? 8.580 8.380 -1.168 1.00 86.75 112 TRP A O 1
ATOM 842 N N . ASN A 1 113 ? 10.801 8.126 -1.372 1.00 88.62 113 ASN A N 1
ATOM 843 C CA . ASN A 1 113 ? 11.158 9.377 -0.713 1.00 88.62 113 ASN A CA 1
ATOM 844 C C . ASN A 1 113 ? 12.229 10.116 -1.525 1.00 88.62 113 ASN A C 1
ATOM 846 O O . ASN A 1 113 ? 13.401 9.722 -1.497 1.00 88.62 113 ASN A O 1
ATOM 850 N N . PRO A 1 114 ? 11.851 11.140 -2.309 1.00 84.75 114 PRO A N 1
ATOM 851 C CA . PRO A 1 114 ? 12.793 11.869 -3.132 1.00 84.75 114 PRO A CA 1
ATOM 852 C C . PRO A 1 114 ? 13.666 12.731 -2.230 1.00 84.75 114 PRO A C 1
ATOM 854 O O . PRO A 1 114 ? 13.183 13.472 -1.370 1.00 84.75 114 PRO A O 1
ATOM 857 N N . ARG A 1 115 ? 14.980 12.671 -2.441 1.00 82.12 115 ARG A N 1
ATOM 858 C CA . ARG A 1 115 ? 15.881 13.583 -1.751 1.00 82.12 115 ARG A CA 1
ATOM 859 C C . ARG A 1 115 ? 15.558 15.015 -2.161 1.00 82.12 115 ARG A C 1
ATOM 861 O O . ARG A 1 115 ? 15.267 15.292 -3.323 1.00 82.12 115 ARG A O 1
ATOM 868 N N . ARG A 1 116 ? 15.673 15.939 -1.206 1.00 81.69 116 ARG A N 1
ATOM 869 C CA . ARG A 1 116 ? 15.544 17.368 -1.488 1.00 81.69 116 ARG A CA 1
ATOM 870 C C . ARG A 1 116 ? 16.510 17.767 -2.619 1.00 81.69 116 ARG A C 1
ATOM 872 O O . ARG A 1 116 ? 17.714 17.507 -2.480 1.00 81.69 116 ARG A O 1
ATOM 879 N N . PRO A 1 117 ? 16.029 18.423 -3.692 1.00 79.88 117 PRO A N 1
ATOM 880 C CA . PRO A 1 117 ? 16.889 18.879 -4.775 1.00 79.88 117 PRO A CA 1
ATOM 881 C C . PRO A 1 117 ? 18.012 19.766 -4.242 1.00 79.88 117 PRO A C 1
ATOM 883 O O . PRO A 1 117 ? 17.790 20.659 -3.424 1.00 79.88 117 PRO A O 1
ATOM 886 N N . THR A 1 118 ? 19.237 19.491 -4.679 1.00 82.12 118 THR A N 1
ATOM 887 C CA . THR A 1 118 ? 20.431 20.254 -4.304 1.00 82.12 118 THR A CA 1
ATOM 888 C C . THR A 1 118 ? 21.230 20.521 -5.571 1.00 82.12 118 THR A C 1
ATOM 890 O O . THR A 1 118 ? 21.561 19.578 -6.287 1.00 82.12 118 THR A O 1
ATOM 893 N N . GLY A 1 119 ? 21.530 21.791 -5.856 1.00 84.69 119 GLY A N 1
ATOM 894 C CA . GLY A 1 119 ? 22.223 22.185 -7.085 1.00 84.69 119 GLY A CA 1
ATOM 895 C C . GLY A 1 119 ? 23.538 21.424 -7.287 1.00 84.69 119 GLY A C 1
ATOM 896 O O . GLY A 1 119 ? 24.334 21.302 -6.360 1.00 84.69 119 GLY A O 1
ATOM 897 N N . GLY A 1 120 ? 23.747 20.898 -8.497 1.00 82.88 120 GLY A N 1
ATOM 898 C CA . GLY A 1 120 ? 24.951 20.145 -8.870 1.00 82.88 120 GLY A CA 1
ATOM 899 C C . GLY A 1 120 ? 24.988 18.683 -8.407 1.00 82.88 120 GLY A C 1
ATOM 900 O O . GLY A 1 120 ? 25.940 17.982 -8.740 1.00 82.88 120 GLY A O 1
ATOM 901 N N . LEU A 1 121 ? 23.975 18.200 -7.678 1.00 81.88 121 LEU A N 1
ATOM 902 C CA . LEU A 1 121 ? 23.870 16.800 -7.259 1.00 81.88 121 LEU A CA 1
ATOM 903 C C . LEU A 1 121 ? 22.757 16.071 -8.028 1.00 81.88 121 LEU A C 1
ATOM 905 O O . LEU A 1 121 ? 21.752 16.693 -8.363 1.00 81.88 121 LEU A O 1
ATOM 909 N N . PRO A 1 122 ? 22.897 14.755 -8.275 1.00 76.75 122 PRO A N 1
ATOM 910 C CA . PRO A 1 122 ? 21.871 13.979 -8.963 1.00 76.75 122 PRO A CA 1
ATOM 911 C C . PRO A 1 122 ? 20.606 13.837 -8.113 1.00 76.75 122 PRO A C 1
ATOM 913 O O . PRO A 1 122 ? 20.678 13.678 -6.888 1.00 76.75 122 PRO A O 1
ATOM 916 N N . ASP A 1 123 ? 19.453 13.815 -8.771 1.00 76.94 123 ASP A N 1
ATOM 917 C CA . ASP A 1 123 ? 18.191 13.457 -8.133 1.00 76.94 123 ASP A CA 1
ATOM 918 C C . ASP A 1 123 ? 18.207 11.967 -7.790 1.00 76.94 123 ASP A C 1
ATOM 920 O O . ASP A 1 123 ? 18.343 11.104 -8.657 1.00 76.94 123 ASP A O 1
ATOM 924 N N . VAL A 1 124 ? 18.096 11.665 -6.500 1.00 78.88 124 VAL A N 1
ATOM 925 C CA . VAL A 1 124 ? 18.133 10.299 -5.970 1.00 78.88 124 VAL A CA 1
ATOM 926 C C . VAL A 1 124 ? 17.050 10.122 -4.916 1.00 78.88 124 VAL A C 1
ATOM 928 O O . VAL A 1 124 ? 16.580 11.090 -4.314 1.00 78.88 124 VAL A O 1
ATOM 931 N N . LEU A 1 125 ? 16.661 8.874 -4.689 1.00 81.44 125 LEU A N 1
ATOM 932 C CA . LEU A 1 125 ? 15.767 8.487 -3.605 1.00 81.44 125 LEU A CA 1
ATOM 933 C C . LEU A 1 125 ? 16.560 8.262 -2.314 1.00 81.44 125 LEU A C 1
ATOM 935 O O . LEU A 1 125 ? 17.687 7.766 -2.348 1.00 81.44 125 LEU A O 1
ATOM 939 N N . TYR A 1 126 ? 15.946 8.549 -1.170 1.00 82.81 126 TYR A N 1
ATOM 940 C CA . TYR A 1 126 ? 16.319 7.890 0.075 1.00 82.81 126 TYR A CA 1
ATOM 941 C C . TYR A 1 126 ? 15.806 6.450 0.018 1.00 82.81 126 TYR A C 1
ATOM 943 O O . TYR A 1 126 ? 14.618 6.185 0.192 1.00 82.81 126 TYR A O 1
ATOM 951 N N . GLU A 1 127 ? 16.698 5.510 -0.296 1.00 78.19 127 GLU A N 1
ATOM 952 C CA . GLU A 1 127 ? 16.328 4.104 -0.448 1.00 78.19 127 GLU A CA 1
ATOM 953 C C . GLU A 1 127 ? 15.719 3.532 0.837 1.00 78.19 127 GLU A C 1
ATOM 955 O O . GLU A 1 127 ? 16.227 3.765 1.935 1.00 78.19 127 GLU A O 1
ATOM 960 N N . ARG A 1 128 ? 14.669 2.712 0.681 1.00 81.44 128 ARG A N 1
ATOM 961 C CA . ARG A 1 128 ? 13.962 2.006 1.771 1.00 81.44 128 ARG A CA 1
ATOM 962 C C . ARG A 1 128 ? 13.259 2.915 2.784 1.00 81.44 128 ARG A C 1
ATOM 964 O O . ARG A 1 128 ? 12.793 2.423 3.808 1.00 81.44 128 ARG A O 1
ATOM 971 N N . LEU A 1 129 ? 13.151 4.209 2.498 1.00 86.88 129 LEU A N 1
ATOM 972 C CA . LEU A 1 129 ? 12.342 5.146 3.263 1.00 86.88 129 LEU A CA 1
ATOM 973 C C . LEU A 1 129 ? 11.185 5.626 2.393 1.00 86.88 129 LEU A C 1
ATOM 975 O O . LEU A 1 129 ? 11.385 6.028 1.248 1.00 86.88 129 LEU A O 1
ATOM 979 N N . GLY A 1 130 ? 9.979 5.562 2.948 1.00 89.81 130 GLY A N 1
ATOM 980 C CA . GLY A 1 130 ? 8.794 6.163 2.349 1.00 89.81 130 GLY A CA 1
ATOM 981 C C . GLY A 1 130 ? 8.661 7.644 2.698 1.00 89.81 130 GLY A C 1
ATOM 982 O O . GLY A 1 130 ? 9.456 8.188 3.476 1.00 89.81 130 GLY A O 1
ATOM 983 N N . SER A 1 131 ? 7.644 8.288 2.136 1.00 91.75 131 SER A N 1
ATOM 984 C CA . SER A 1 131 ? 7.256 9.654 2.488 1.00 91.75 131 SER A CA 1
ATOM 985 C C . SER A 1 131 ? 5.880 9.686 3.149 1.00 91.75 131 SER A C 1
ATOM 987 O O . SER A 1 131 ? 4.983 8.932 2.782 1.00 91.75 131 SER A O 1
ATOM 989 N N . LYS A 1 132 ? 5.726 10.603 4.110 1.00 93.75 132 LYS A N 1
ATOM 990 C CA . LYS A 1 132 ? 4.439 11.081 4.629 1.00 93.75 132 LYS A CA 1
ATOM 991 C C . LYS A 1 132 ? 4.155 12.411 3.933 1.00 93.75 132 LYS A C 1
ATOM 993 O O . LYS A 1 132 ? 4.845 13.395 4.195 1.00 93.75 132 LYS A O 1
ATOM 998 N N . LEU A 1 133 ? 3.224 12.416 2.987 1.00 93.81 133 LEU A N 1
ATOM 999 C CA . LEU A 1 133 ? 2.905 13.568 2.145 1.00 93.81 133 LEU A CA 1
ATOM 1000 C C . LEU A 1 133 ? 1.517 14.115 2.511 1.00 93.81 133 LEU A C 1
ATOM 1002 O O . LEU A 1 133 ? 0.655 13.345 2.941 1.00 93.81 133 LEU A O 1
ATOM 1006 N N . PRO A 1 134 ? 1.264 15.425 2.350 1.00 94.62 134 PRO A N 1
ATOM 1007 C CA . PRO A 1 134 ? -0.087 15.953 2.500 1.00 94.62 134 PRO A CA 1
ATOM 1008 C C . PRO A 1 134 ? -1.037 15.276 1.508 1.00 94.62 134 PRO A C 1
ATOM 1010 O O . PRO A 1 134 ? -0.619 14.828 0.439 1.00 94.62 134 PRO A O 1
ATOM 1013 N N . PHE A 1 135 ? -2.325 15.232 1.847 1.00 96.00 135 PHE A N 1
ATOM 1014 C CA . PHE A 1 135 ? -3.330 14.749 0.908 1.00 96.00 135 PHE A CA 1
ATOM 1015 C C . PHE A 1 135 ? -3.367 15.598 -0.372 1.00 96.00 135 PHE A C 1
ATOM 1017 O O . PHE A 1 135 ? -3.082 16.803 -0.325 1.00 96.00 135 PHE A O 1
ATOM 1024 N N . PRO A 1 136 ? -3.792 15.007 -1.503 1.00 95.56 136 PRO A N 1
ATOM 1025 C CA . PRO A 1 136 ? -4.037 15.757 -2.724 1.00 95.56 136 PRO A CA 1
ATOM 1026 C C . PRO A 1 136 ? -4.992 16.951 -2.510 1.00 95.56 136 PRO A C 1
ATOM 1028 O O . PRO A 1 136 ? -5.906 16.877 -1.680 1.00 95.56 136 PRO A O 1
ATOM 1031 N N . PRO A 1 137 ? -4.839 18.053 -3.271 1.00 94.81 137 PRO A N 1
ATOM 1032 C CA . PRO A 1 137 ? -5.713 19.217 -3.159 1.00 94.81 137 PRO A CA 1
ATOM 1033 C C . PRO A 1 137 ? -7.199 18.864 -3.305 1.00 94.81 137 PRO A C 1
ATOM 1035 O O . PRO A 1 137 ? -7.590 18.087 -4.174 1.00 94.81 137 PRO A O 1
ATOM 1038 N N . GLY A 1 138 ? -8.045 19.468 -2.465 1.00 94.44 138 GLY A N 1
ATOM 1039 C CA . GLY A 1 138 ? -9.493 19.234 -2.477 1.00 94.44 138 GLY A CA 1
ATOM 1040 C C . GLY A 1 138 ? -9.929 17.923 -1.816 1.00 94.44 138 GLY A C 1
ATOM 1041 O O . GLY A 1 138 ? -11.069 17.493 -2.018 1.00 94.44 138 GLY A O 1
ATOM 1042 N N . ARG A 1 139 ? -9.045 17.250 -1.069 1.00 95.75 139 ARG A N 1
ATOM 1043 C CA . ARG A 1 139 ? -9.414 16.181 -0.129 1.00 95.75 139 ARG A CA 1
ATOM 1044 C C . ARG A 1 139 ? -9.706 16.752 1.265 1.00 95.75 139 ARG A C 1
ATOM 1046 O O . ARG A 1 139 ? -9.101 17.762 1.625 1.00 95.75 139 ARG A O 1
ATOM 1053 N N . PRO A 1 140 ? -10.610 16.126 2.046 1.00 95.50 140 PRO A N 1
ATOM 1054 C CA . PRO A 1 140 ? -10.838 16.509 3.438 1.00 95.50 140 PRO A CA 1
ATOM 1055 C C . PRO A 1 140 ? -9.544 16.430 4.246 1.00 95.50 140 PRO A C 1
ATOM 1057 O O . PRO A 1 140 ? -8.748 15.504 4.037 1.00 95.50 140 PRO A O 1
ATOM 1060 N N . THR A 1 141 ? -9.354 17.370 5.170 1.00 94.50 141 THR A N 1
ATOM 1061 C CA . THR A 1 141 ? -8.233 17.346 6.118 1.00 94.50 141 THR A CA 1
ATOM 1062 C C . THR A 1 141 ? -8.372 16.182 7.101 1.00 94.50 141 THR A C 1
ATOM 1064 O O . THR A 1 141 ? -9.406 15.515 7.155 1.00 94.50 141 THR A O 1
ATOM 1067 N N . VAL A 1 142 ? -7.335 15.928 7.900 1.00 95.06 142 VAL A N 1
ATOM 1068 C CA . VAL A 1 142 ? -7.397 14.930 8.979 1.00 95.06 142 VAL A CA 1
ATOM 1069 C C . VAL A 1 142 ? -8.528 15.249 9.957 1.00 95.06 142 VAL A C 1
ATOM 1071 O O . VAL A 1 142 ? -9.347 14.378 10.228 1.00 95.06 142 VAL A O 1
ATOM 1074 N N . THR A 1 143 ? -8.629 16.500 10.413 1.00 94.00 143 THR A N 1
ATOM 1075 C CA . THR A 1 143 ? -9.665 16.941 11.360 1.00 94.00 143 THR A CA 1
ATOM 1076 C C . THR A 1 143 ? -11.074 16.856 10.770 1.00 94.00 143 THR A C 1
ATOM 1078 O O . THR A 1 143 ? -12.019 16.568 11.497 1.00 94.00 143 THR A O 1
ATOM 1081 N N . ASP A 1 144 ? -11.233 17.041 9.454 1.00 95.62 144 ASP A N 1
ATOM 1082 C CA . ASP A 1 144 ? -12.534 16.845 8.795 1.00 95.62 144 ASP A CA 1
ATOM 1083 C C . ASP A 1 144 ? -12.968 15.367 8.794 1.00 95.62 144 ASP A C 1
ATOM 1085 O O . ASP A 1 144 ? -14.162 15.072 8.823 1.00 95.62 144 ASP A O 1
ATOM 1089 N N . ARG A 1 145 ? -12.010 14.428 8.726 1.00 95.50 145 ARG A N 1
ATOM 1090 C CA . ARG A 1 145 ? -12.264 12.971 8.698 1.00 95.50 145 ARG A CA 1
ATOM 1091 C C . ARG A 1 145 ? -12.463 12.396 10.090 1.00 95.50 145 ARG A C 1
ATOM 1093 O O . ARG A 1 145 ? -13.346 11.567 10.294 1.00 95.50 145 ARG A O 1
ATOM 1100 N N . TYR A 1 146 ? -11.602 12.814 11.010 1.00 97.00 146 TYR A N 1
ATOM 1101 C CA . TYR A 1 146 ? -11.538 12.345 12.382 1.00 97.00 146 TYR A CA 1
ATOM 1102 C C . TYR A 1 146 ? -11.508 13.579 13.288 1.00 97.00 146 TYR A C 1
ATOM 1104 O O . TYR A 1 146 ? -10.433 14.073 13.619 1.00 97.00 146 TYR A O 1
ATOM 1112 N N . PRO A 1 147 ? -12.679 14.133 13.642 1.00 96.06 147 PRO A N 1
ATOM 1113 C CA . PRO A 1 147 ? -12.757 15.313 14.500 1.00 96.06 147 PRO A CA 1
ATOM 1114 C C . PRO A 1 147 ? -12.106 15.102 15.867 1.00 96.06 147 PRO A C 1
ATOM 1116 O O . PRO A 1 147 ? -11.554 16.040 16.445 1.00 96.06 147 PRO A O 1
ATOM 1119 N N . THR A 1 148 ? -12.164 13.875 16.388 1.00 96.19 148 THR A N 1
ATOM 1120 C CA . THR A 1 148 ? -11.541 13.512 17.657 1.00 96.19 148 THR A CA 1
ATOM 1121 C C . THR A 1 148 ? -10.572 12.343 17.525 1.00 96.19 148 THR A C 1
ATOM 1123 O O . THR A 1 148 ? -10.584 11.555 16.575 1.00 96.19 148 THR A O 1
ATOM 1126 N N . ARG A 1 149 ? -9.746 12.199 18.562 1.00 95.56 149 ARG A N 1
ATOM 1127 C CA . ARG A 1 149 ? -8.872 11.042 18.751 1.00 95.56 149 ARG A CA 1
ATOM 1128 C C . ARG A 1 149 ? -9.672 9.739 18.800 1.00 95.56 149 ARG A C 1
ATOM 1130 O O . ARG A 1 149 ? -9.217 8.719 18.290 1.00 95.56 149 ARG A O 1
ATOM 1137 N N . GLU A 1 150 ? -10.852 9.760 19.414 1.00 96.88 150 GLU A N 1
ATOM 1138 C CA . GLU A 1 150 ? -11.744 8.606 19.519 1.00 96.88 150 GLU A CA 1
ATOM 1139 C C . GLU A 1 150 ? -12.305 8.203 18.151 1.00 96.88 150 GLU A C 1
ATOM 1141 O O . GLU A 1 150 ? -12.368 7.007 17.860 1.00 96.88 150 GLU A O 1
ATOM 1146 N N . ASP A 1 151 ? -12.636 9.175 17.295 1.00 97.38 151 ASP A N 1
ATOM 1147 C CA . ASP A 1 151 ? -13.091 8.921 15.923 1.00 97.38 151 ASP A CA 1
ATOM 1148 C C . ASP A 1 151 ? -11.989 8.247 15.098 1.00 97.38 151 ASP A C 1
ATOM 1150 O O . ASP A 1 151 ? -12.230 7.248 14.411 1.00 97.38 151 ASP A O 1
ATOM 1154 N N . TYR A 1 152 ? -10.752 8.738 15.222 1.00 97.62 152 TYR A N 1
ATOM 1155 C CA . TYR A 1 152 ? -9.604 8.121 14.567 1.00 97.62 152 TYR A CA 1
ATOM 1156 C C . TYR A 1 152 ? -9.325 6.713 15.111 1.00 97.62 152 TYR A C 1
ATOM 1158 O O . TYR A 1 152 ? -9.176 5.764 14.338 1.00 97.62 152 TYR A O 1
ATOM 1166 N N . ALA A 1 153 ? -9.331 6.534 16.435 1.00 97.19 153 ALA A N 1
ATOM 1167 C CA . ALA A 1 153 ? -9.138 5.229 17.063 1.00 97.19 153 ALA A CA 1
ATOM 1168 C C . ALA A 1 153 ? -10.202 4.211 16.615 1.00 97.19 153 ALA A C 1
ATOM 1170 O O . ALA A 1 153 ? -9.879 3.047 16.368 1.00 97.19 153 ALA A O 1
ATOM 1171 N N . ALA A 1 154 ? -11.458 4.641 16.463 1.00 98.00 154 ALA A N 1
ATOM 1172 C CA . ALA A 1 154 ? -12.536 3.805 15.947 1.00 98.00 154 ALA A CA 1
ATOM 1173 C C . ALA A 1 154 ? -12.308 3.412 14.477 1.00 98.00 154 ALA A C 1
ATOM 1175 O O . ALA A 1 154 ? -12.497 2.246 14.119 1.00 98.00 154 ALA A O 1
ATOM 1176 N N . ALA A 1 155 ? -11.854 4.345 13.633 1.00 98.12 155 ALA A N 1
ATOM 1177 C CA . ALA A 1 155 ? -11.529 4.071 12.233 1.00 98.12 155 ALA A CA 1
ATOM 1178 C C . ALA A 1 155 ? -10.361 3.078 12.089 1.00 98.12 155 ALA A C 1
ATOM 1180 O O . ALA A 1 155 ? -10.459 2.106 11.334 1.00 98.12 155 ALA A O 1
ATOM 1181 N N . VAL A 1 156 ? -9.289 3.270 12.862 1.00 97.94 156 VAL A N 1
ATOM 1182 C CA . VAL A 1 156 ? -8.132 2.363 12.895 1.00 97.94 156 VAL A CA 1
ATOM 1183 C C . VAL A 1 156 ? -8.534 0.982 13.407 1.00 97.94 156 VAL A C 1
ATOM 1185 O O . VAL A 1 156 ? -8.159 -0.021 12.796 1.00 97.94 156 VAL A O 1
ATOM 1188 N N . ARG A 1 157 ? -9.321 0.901 14.490 1.00 98.06 157 ARG A N 1
ATOM 1189 C CA . ARG A 1 157 ? -9.795 -0.385 15.025 1.00 98.06 157 ARG A CA 1
ATOM 1190 C C . ARG A 1 157 ? -10.640 -1.128 13.995 1.00 98.06 157 ARG A C 1
ATOM 1192 O O . ARG A 1 157 ? -10.375 -2.295 13.741 1.00 98.06 157 ARG A O 1
ATOM 1199 N N . LYS A 1 158 ? -11.555 -0.440 13.304 1.00 98.38 158 LYS A N 1
ATOM 1200 C CA . LYS A 1 158 ? -12.339 -1.033 12.211 1.00 98.38 158 LYS A CA 1
ATOM 1201 C C . LYS A 1 158 ? -11.449 -1.622 11.109 1.00 98.38 158 LYS A C 1
ATOM 1203 O O . LYS A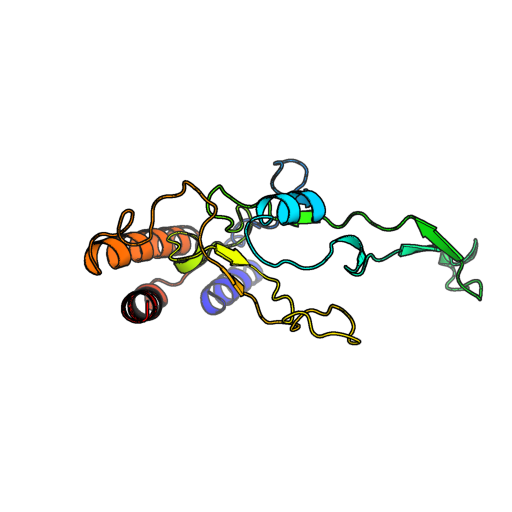 1 158 ? -11.737 -2.705 10.602 1.00 98.38 158 LYS A O 1
ATOM 1208 N N . ALA A 1 159 ? -10.370 -0.934 10.734 1.00 97.81 159 ALA A N 1
ATOM 1209 C CA . ALA A 1 159 ? -9.410 -1.456 9.763 1.00 97.81 159 ALA A CA 1
ATOM 1210 C C . ALA A 1 159 ? -8.633 -2.675 10.301 1.00 97.81 159 ALA A C 1
ATOM 1212 O O . ALA A 1 159 ? -8.418 -3.642 9.569 1.00 97.81 159 ALA A O 1
ATOM 1213 N N . ALA A 1 160 ? -8.240 -2.656 11.576 1.00 97.75 160 ALA A N 1
ATOM 1214 C CA . ALA A 1 160 ? -7.574 -3.777 12.235 1.00 97.75 160 ALA A CA 1
ATOM 1215 C C . ALA A 1 160 ? -8.482 -5.018 12.331 1.00 97.75 160 ALA A C 1
ATOM 1217 O O . ALA A 1 160 ? -8.040 -6.119 12.003 1.00 97.75 160 ALA A O 1
ATOM 1218 N N . ASP A 1 161 ? -9.756 -4.839 12.686 1.00 98.06 161 ASP A N 1
ATOM 1219 C CA . ASP A 1 161 ? -10.761 -5.907 12.760 1.00 98.06 161 ASP A CA 1
ATOM 1220 C C . ASP A 1 161 ? -11.009 -6.553 11.389 1.00 98.06 161 ASP A C 1
ATOM 1222 O O . ASP A 1 161 ? -11.151 -7.776 11.283 1.00 98.06 161 ASP A O 1
ATOM 1226 N N . ALA A 1 162 ? -11.009 -5.751 10.318 1.00 97.69 162 ALA A N 1
ATOM 1227 C CA . ALA A 1 162 ? -11.099 -6.262 8.952 1.00 97.69 162 ALA A CA 1
ATOM 1228 C C . ALA A 1 162 ? -9.883 -7.140 8.606 1.00 97.69 162 ALA A C 1
ATOM 1230 O O . ALA A 1 162 ? -10.047 -8.268 8.145 1.00 97.69 162 ALA A O 1
ATOM 1231 N N . LEU A 1 163 ? -8.663 -6.680 8.912 1.00 97.44 163 LEU A N 1
ATOM 1232 C CA . LEU A 1 163 ? -7.452 -7.482 8.706 1.00 97.44 163 LEU A CA 1
ATOM 1233 C C . LEU A 1 163 ? -7.441 -8.756 9.556 1.00 97.44 163 LEU A C 1
ATOM 1235 O O . LEU A 1 163 ? -6.947 -9.782 9.095 1.00 97.44 163 LEU A O 1
ATOM 1239 N N . MET A 1 164 ? -7.971 -8.713 10.779 1.00 97.31 164 MET A N 1
ATOM 1240 C CA . MET A 1 164 ? -8.111 -9.902 11.618 1.00 97.31 164 MET A CA 1
ATOM 1241 C C . MET A 1 164 ? -9.085 -10.904 10.995 1.00 97.31 164 MET A C 1
ATOM 1243 O O . MET A 1 164 ? -8.758 -12.085 10.887 1.00 97.31 164 MET A O 1
ATOM 1247 N N . SER A 1 165 ? -10.241 -10.430 10.528 1.00 96.69 165 SER A N 1
ATOM 1248 C CA . SER A 1 165 ? -11.243 -11.258 9.842 1.00 96.69 165 SER A CA 1
ATOM 1249 C C . SER A 1 165 ? -10.671 -11.916 8.581 1.00 96.69 165 SER A C 1
ATOM 1251 O O . SER A 1 165 ? -10.981 -13.063 8.272 1.00 96.69 165 SER A O 1
ATOM 1253 N N . ASP A 1 166 ? -9.755 -11.221 7.906 1.00 96.38 166 ASP A N 1
ATOM 1254 C CA . ASP A 1 166 ? -9.022 -11.713 6.740 1.00 96.38 166 ASP A CA 1
ATOM 1255 C C . ASP A 1 166 ? -7.817 -12.616 7.084 1.00 96.38 166 ASP A C 1
ATOM 1257 O O . ASP A 1 166 ? -7.094 -13.049 6.183 1.00 96.38 166 ASP A O 1
ATOM 1261 N N . ARG A 1 167 ? -7.571 -12.893 8.375 1.00 96.31 167 ARG A N 1
ATOM 1262 C CA . ARG A 1 167 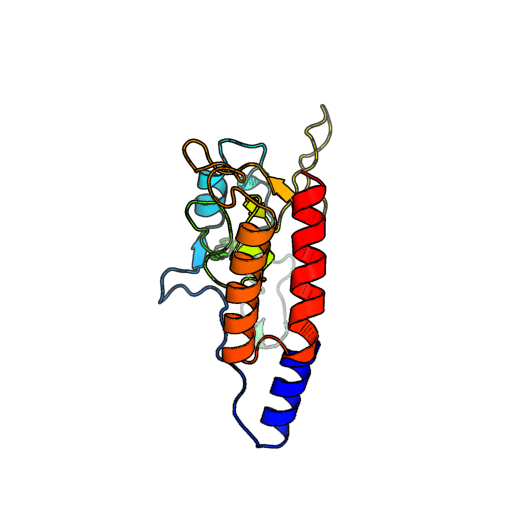? -6.399 -13.620 8.912 1.00 96.31 167 ARG A CA 1
ATOM 1263 C C . ARG A 1 167 ? -5.044 -12.968 8.588 1.00 96.31 167 ARG A C 1
ATOM 1265 O O . ARG A 1 167 ? -4.005 -13.626 8.551 1.00 96.31 167 ARG A O 1
ATOM 1272 N N . LEU A 1 168 ? -5.036 -11.656 8.370 1.00 96.94 168 LEU A N 1
ATOM 1273 C CA . LEU A 1 168 ? -3.841 -10.839 8.116 1.00 96.94 168 LEU A CA 1
ATOM 1274 C C . LEU A 1 168 ? -3.330 -10.125 9.378 1.00 96.94 168 LEU A C 1
ATOM 1276 O O . LEU A 1 168 ? -2.201 -9.623 9.405 1.00 96.94 168 LEU A O 1
ATOM 1280 N N . LEU A 1 169 ? -4.125 -10.109 10.446 1.00 97.12 169 LEU A N 1
ATOM 1281 C CA . LEU A 1 169 ? -3.752 -9.598 11.761 1.00 97.12 169 LEU A CA 1
ATOM 1282 C C . LEU A 1 169 ? -4.209 -10.575 12.852 1.00 97.12 169 LEU A C 1
ATOM 1284 O O . LEU A 1 169 ? -5.228 -11.240 12.702 1.00 97.12 169 LEU A O 1
ATOM 1288 N N . LEU A 1 170 ? -3.445 -10.691 13.938 1.00 97.00 170 LEU A N 1
ATOM 1289 C CA . LEU A 1 170 ? -3.866 -11.478 15.098 1.00 97.00 170 LEU A CA 1
ATOM 1290 C C . LEU A 1 170 ? -4.753 -10.628 16.002 1.00 97.00 170 LEU A C 1
ATOM 1292 O O . LEU A 1 170 ? -4.491 -9.437 16.146 1.00 97.00 170 LEU A O 1
ATOM 1296 N N . ALA A 1 171 ? -5.728 -11.249 16.667 1.00 96.38 171 ALA A N 1
ATOM 1297 C CA . ALA A 1 171 ? -6.552 -10.571 17.669 1.00 96.38 171 ALA A CA 1
ATOM 1298 C C . ALA A 1 171 ? -5.685 -9.897 18.752 1.00 96.38 171 ALA A C 1
ATOM 1300 O O . ALA A 1 171 ? -5.869 -8.722 19.055 1.00 96.38 171 ALA A O 1
ATOM 1301 N N . ASP A 1 172 ? -4.655 -10.603 19.232 1.00 96.12 172 ASP A N 1
ATOM 1302 C CA . ASP A 1 172 ? -3.696 -10.097 20.225 1.00 96.12 172 ASP A CA 1
ATOM 1303 C C . ASP A 1 172 ? -2.885 -8.878 19.744 1.00 96.12 172 ASP A C 1
ATOM 1305 O O . ASP A 1 172 ? -2.333 -8.143 20.561 1.00 96.12 172 ASP A O 1
ATOM 1309 N N . ASP A 1 173 ? -2.775 -8.668 18.427 1.00 96.31 173 ASP A N 1
ATOM 1310 C CA . ASP A 1 173 ? -2.035 -7.539 17.852 1.00 96.31 173 ASP A CA 1
ATOM 1311 C C . ASP A 1 173 ? -2.916 -6.280 17.705 1.00 96.31 173 ASP A C 1
ATOM 1313 O O . ASP A 1 173 ? -2.371 -5.197 17.492 1.00 96.31 173 ASP A O 1
ATOM 1317 N N . ILE A 1 174 ? -4.251 -6.385 17.803 1.00 95.81 174 ILE A N 1
ATOM 1318 C CA . ILE A 1 174 ? -5.175 -5.279 17.486 1.00 95.81 174 ILE A CA 1
ATOM 1319 C C . ILE A 1 174 ? -4.914 -4.066 18.375 1.00 95.81 174 ILE A C 1
ATOM 1321 O O . ILE A 1 174 ? -4.662 -2.976 17.865 1.00 95.81 174 ILE A O 1
ATOM 1325 N N . GLU A 1 175 ? -4.922 -4.247 19.695 1.00 95.62 175 GLU A N 1
ATOM 1326 C CA . GLU A 1 175 ? -4.789 -3.123 20.629 1.00 95.62 175 GLU A CA 1
ATOM 1327 C C . GLU A 1 175 ? -3.415 -2.445 20.529 1.00 95.62 175 GLU A C 1
ATOM 1329 O O . GLU A 1 175 ? -3.323 -1.223 20.631 1.00 95.62 175 GLU A O 1
ATOM 1334 N N . ILE A 1 176 ? -2.354 -3.208 20.235 1.00 94.56 176 ILE A N 1
ATOM 1335 C CA . ILE A 1 176 ? -1.009 -2.657 20.002 1.00 94.56 176 ILE A CA 1
ATOM 1336 C C . ILE A 1 176 ? -1.005 -1.780 18.746 1.00 94.56 176 ILE A C 1
ATOM 1338 O O . ILE A 1 176 ? -0.491 -0.663 18.777 1.00 94.56 176 ILE A O 1
ATOM 1342 N N . VAL A 1 177 ? -1.591 -2.267 17.649 1.00 94.19 177 VAL A N 1
ATOM 1343 C CA . VAL A 1 177 ? -1.638 -1.531 16.379 1.00 94.19 177 VAL A CA 1
ATOM 1344 C C . VAL A 1 177 ? -2.499 -0.274 16.495 1.00 94.19 177 VAL A C 1
ATOM 1346 O O . VAL A 1 177 ? -2.107 0.780 15.995 1.00 94.19 177 VAL A O 1
ATOM 1349 N N . VAL A 1 178 ? -3.639 -0.356 17.188 1.00 95.44 178 VAL A N 1
ATOM 1350 C CA . VAL A 1 178 ? -4.500 0.805 17.449 1.00 95.44 178 VAL A CA 1
ATOM 1351 C C . VAL A 1 178 ? -3.754 1.846 18.281 1.00 95.44 178 VAL A C 1
ATOM 1353 O O . VAL A 1 178 ? -3.726 3.014 17.902 1.00 95.44 178 VAL A O 1
ATOM 1356 N N . ALA A 1 179 ? -3.097 1.439 19.371 1.00 94.50 179 ALA A N 1
ATOM 1357 C CA . ALA A 1 179 ? -2.340 2.356 20.220 1.00 94.50 179 ALA A CA 1
ATOM 1358 C C . ALA A 1 179 ? -1.199 3.056 19.462 1.00 94.50 179 ALA A C 1
ATOM 1360 O O . ALA A 1 179 ? -1.021 4.264 19.606 1.00 94.50 179 ALA A O 1
ATOM 1361 N N . GLN A 1 180 ? -0.456 2.320 18.628 1.00 93.31 180 GLN A N 1
ATOM 1362 C CA . GLN A 1 180 ? 0.616 2.881 17.800 1.00 93.31 180 GLN A CA 1
ATOM 1363 C C . GLN A 1 180 ? 0.094 3.919 16.807 1.00 93.31 180 GLN A C 1
ATOM 1365 O O . GLN A 1 180 ? 0.647 5.011 16.726 1.00 93.31 180 GLN A O 1
ATOM 1370 N N . ALA A 1 181 ? -0.982 3.602 16.085 1.00 93.69 181 ALA A N 1
ATOM 1371 C CA . ALA A 1 181 ? -1.561 4.530 15.122 1.00 93.69 181 ALA A CA 1
ATOM 1372 C C . ALA A 1 181 ? -2.081 5.797 15.813 1.00 93.69 181 ALA A C 1
ATOM 1374 O O . ALA A 1 181 ? -1.826 6.900 15.341 1.00 93.69 181 ALA A O 1
ATOM 1375 N N . VAL A 1 182 ? -2.774 5.654 16.948 1.00 94.44 182 VAL A N 1
ATOM 1376 C CA . VAL A 1 182 ? -3.327 6.786 17.705 1.00 94.44 182 VAL A CA 1
ATOM 1377 C C . VAL A 1 182 ? -2.234 7.718 18.236 1.00 94.44 182 VAL A C 1
ATOM 1379 O O . VAL A 1 182 ? -2.443 8.926 18.260 1.00 94.44 182 VAL A O 1
ATOM 1382 N N . ALA A 1 183 ? -1.056 7.202 18.589 1.00 93.69 183 ALA A N 1
ATOM 1383 C CA . ALA A 1 183 ? 0.077 8.047 18.970 1.00 93.69 183 ALA A CA 1
ATOM 1384 C C . ALA A 1 183 ? 0.563 8.954 17.817 1.00 93.69 183 ALA A C 1
ATOM 1386 O O . ALA A 1 183 ? 1.038 10.063 18.065 1.00 93.69 183 ALA A O 1
ATOM 1387 N N . GLU A 1 184 ? 0.420 8.524 16.556 1.00 89.88 184 GLU A N 1
ATOM 1388 C CA . GLU A 1 184 ? 0.741 9.374 15.400 1.00 89.88 184 GLU A CA 1
ATOM 1389 C C . GLU A 1 184 ? -0.248 10.532 15.237 1.00 89.88 184 GLU A C 1
ATOM 1391 O O . GLU A 1 184 ? 0.166 11.618 14.844 1.00 89.88 184 GLU A O 1
ATOM 1396 N N . TYR A 1 185 ? -1.524 10.330 15.583 1.00 91.88 185 TYR A N 1
ATOM 1397 C CA . TYR A 1 185 ? -2.552 11.377 15.529 1.00 91.88 185 TYR A CA 1
ATOM 1398 C C . TYR A 1 185 ? -2.279 12.522 16.509 1.00 91.88 185 TYR A C 1
ATOM 1400 O O . TYR A 1 185 ? -2.614 13.664 16.232 1.00 91.88 185 TYR A O 1
ATOM 1408 N N . GLU A 1 186 ? -1.658 12.228 17.652 1.00 77.50 186 GLU A N 1
ATOM 1409 C CA . GLU A 1 186 ? -1.289 13.234 18.660 1.00 77.50 186 GLU A CA 1
ATOM 1410 C C . GLU A 1 186 ? -0.024 14.025 18.289 1.00 77.50 186 GLU A C 1
ATOM 1412 O O . GLU A 1 186 ? 0.294 15.023 18.934 1.00 77.50 186 GLU A O 1
ATOM 1417 N N . SER A 1 187 ? 0.722 13.549 17.289 1.00 71.00 187 SER A N 1
ATOM 1418 C CA . SER A 1 187 ? 1.993 14.138 16.858 1.00 71.00 187 SER A CA 1
ATOM 1419 C C . SER A 1 187 ? 1.855 15.080 15.653 1.00 71.00 187 SER A C 1
ATOM 1421 O O . SER A 1 187 ? 2.847 15.716 15.291 1.00 71.00 187 SER A O 1
ATOM 1423 N N . ASP A 1 188 ? 0.669 15.145 15.035 1.00 55.50 188 ASP A N 1
ATOM 1424 C CA . ASP A 1 188 ? 0.298 16.083 13.960 1.00 55.50 188 ASP A CA 1
ATOM 1425 C C . ASP A 1 188 ? -0.399 17.336 14.523 1.00 55.50 188 ASP A C 1
ATOM 1427 O O . ASP A 1 188 ? -0.171 18.430 13.952 1.00 55.50 188 ASP A O 1
#

InterPro domains:
  IPR045394 Alpha/beta hydrolase domain [PF20091] (2-177)

Sequence (188 aa):
MLRALLIALRDWVIGVEPPPPSRVPRVDDGTAVPATAVLGRFGHVPHSNPELLPRPHRLDLGPDADLGIGRWPVRRGAPYISLVSAVDDDGNEAAGIRLPAVAAPLAAYTGWNPRRPTGGLPDVLYERLGSKLPFPPGRPTVTDRYPTREDYAAAVRKAADALMSDRLLLADDIEIVVAQAVAEYESD

Organism: NCBI:txid45979

Foldseek 3Di:
DVVLQVVQVVCVVVVNDHHFDAQFQDVVVPQWDFPVVLVVLVPVDDDDDPVPDDFDFDWPQDDCVVVVRGDPPIDTHHTDGDIHGHADQQSAGPTDLQQLCRQLDQANKAQWAWDDDDPPDDTDTPPRDIDGHHGGPPDDHNCRQQVDLVSSLVSSLVSQVVCVVSSNHPPVCSVVSSVVSSVVVVVD

pLDDT: mean 92.14, std 6.78, range [55.5, 98.38]